Protein AF-E0XA71-F1 (afdb_monomer)

Organism: NCBI:txid682386

Sequence (196 aa):
IGWFGVLMIPTLLTATSVFIIAFVAAPPVDIDGIREPVAGSLLYGNNIISGAIIPSSAAIGIHFYPIWEAASLDEWLYNGGPYELIVLHFILGVCCYIGREWELSYRLGMRPWISVAFTAPVAAAAAVFLVYPIGQGSFSDGMPLGISGTFNFMLVFQAEHNILMHPFHQLGVAGVFGGSLFSAMHGSLVTSSLIR

InterPro domains:
  IPR000484 Photosynthetic reaction centre, L/M [PF00124] (1-195)
  IPR000484 Photosynthetic reaction centre, L/M [PR00256] (3-24)
  IPR000484 Photosynthetic reaction centre, L/M [PR00256] (113-135)
  IPR000484 Photosynthetic reaction centre, L/M [PR00256] (168-194)
  IPR036854 Photosystem II protein D1/D2 superfamily [G3DSA:1.20.85.10] (1-158)
  IPR036854 Photosystem II protein D1/D2 superfamily [SSF81483] (1-194)
  IPR055265 Photosynthetic reaction centre, L/M, conserved site [PS00244] (162-188)
  IPR055266 Photosystem II protein D1/D2 [PTHR33149] (14-196)

Solvent-accessible surface area (backbone atoms only — not comparable to full-atom values): 10000 Å² total; per-residue (Å²): 116,65,80,35,30,68,54,20,50,60,27,38,50,49,20,50,54,51,46,56,51,36,35,42,61,36,67,43,18,20,30,76,51,77,82,61,58,47,64,17,4,39,76,62,79,30,51,84,54,64,16,19,40,50,27,22,12,42,76,54,23,75,59,89,59,55,75,86,76,37,97,39,70,69,56,29,44,35,40,10,31,64,34,56,54,29,51,55,26,38,52,54,14,53,56,23,45,37,50,36,46,31,51,52,22,56,77,69,73,46,80,62,56,64,25,64,62,55,46,57,64,51,51,54,51,43,41,43,62,44,51,46,9,63,73,74,50,15,39,35,72,18,56,29,62,26,56,48,36,40,52,50,43,53,53,52,47,36,73,78,62,46,42,88,77,34,66,71,50,50,50,49,51,51,48,55,52,48,50,52,51,50,52,52,50,51,54,49,58,56,65,76,63,65,83,130

Mean predicted aligned error: 2.41 Å

pLDDT: mean 98.49, std 0.82, range [88.62, 98.88]

Nearest PDB structures (foldseek):
  8bd3-assembly1_a  TM=1.001E+00  e=4.349E-29  Chlorella ohadii
  8tow-assembly1_a  TM=1.001E+00  e=1.036E-28  Synechocystis sp. PCC 6803
  7n8o-assembly1_A  TM=1.002E+00  e=1.384E-28  Synechocystis sp. PCC 6803 substr. Kazusa
  7yq7-assembly1_A  TM=1.002E+00  e=2.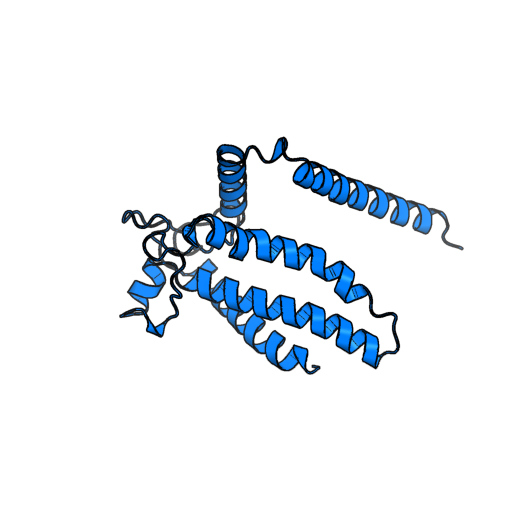937E-28  Thermosynechococcus vestitus BP-1
  7yq2-assembly1_A  TM=1.002E+00  e=5.882E-28  Thermosynechococcus vestitus BP-1

Structure (mmCIF, N/CA/C/O backbone):
data_AF-E0XA71-F1
#
_entry.id   AF-E0XA71-F1
#
loop_
_atom_site.group_PDB
_atom_site.id
_atom_site.type_symbol
_atom_site.label_atom_id
_atom_site.label_alt_id
_atom_site.label_comp_id
_atom_site.label_asym_id
_atom_site.label_entity_id
_atom_site.label_seq_id
_atom_site.pdbx_PDB_ins_code
_atom_site.Cartn_x
_atom_site.Cartn_y
_atom_site.Cartn_z
_atom_site.occupancy
_atom_site.B_iso_or_equiv
_atom_site.auth_seq_id
_atom_site.auth_comp_id
_atom_site.auth_asym_id
_atom_site.auth_atom_id
_atom_site.pdbx_PDB_model_num
ATOM 1 N N . ILE A 1 1 ? -19.556 -11.984 1.935 1.00 96.25 1 ILE A N 1
ATOM 2 C CA . ILE A 1 1 ? -19.184 -11.470 0.596 1.00 96.25 1 ILE A CA 1
ATOM 3 C C . ILE A 1 1 ? -19.582 -10.001 0.526 1.00 96.25 1 ILE A C 1
ATOM 5 O O . ILE A 1 1 ? -18.714 -9.184 0.796 1.00 96.25 1 ILE A O 1
ATOM 9 N N . GLY A 1 2 ? -20.870 -9.680 0.352 1.00 97.69 2 GLY A N 1
ATOM 10 C CA . GLY A 1 2 ? -21.338 -8.290 0.236 1.00 97.69 2 GLY A CA 1
ATOM 11 C C . GLY A 1 2 ? -21.097 -7.720 -1.163 1.00 97.69 2 GLY A C 1
ATOM 12 O O . GLY A 1 2 ? -20.293 -8.274 -1.915 1.00 97.69 2 GLY A O 1
ATOM 13 N N . TRP A 1 3 ? -21.782 -6.635 -1.517 1.00 98.69 3 TRP A N 1
ATOM 14 C CA . TRP A 1 3 ? -21.634 -5.989 -2.828 1.00 98.69 3 TRP A CA 1
ATOM 15 C C . TRP A 1 3 ? -20.217 -5.467 -3.046 1.00 98.69 3 TRP A C 1
ATOM 17 O O . TRP A 1 3 ? -19.628 -5.697 -4.100 1.00 98.69 3 TRP A O 1
ATOM 27 N N . PHE A 1 4 ? -19.623 -4.865 -2.016 1.00 98.69 4 PHE A N 1
ATOM 28 C CA . PHE A 1 4 ? -18.232 -4.418 -2.083 1.00 98.69 4 PHE A CA 1
ATOM 29 C C . PHE A 1 4 ? -17.249 -5.589 -2.179 1.00 98.69 4 PHE A C 1
ATOM 31 O O . PHE A 1 4 ? -16.209 -5.480 -2.824 1.00 98.69 4 PHE A O 1
ATOM 38 N N . GLY A 1 5 ? -17.594 -6.738 -1.587 1.00 98.50 5 GLY A N 1
ATOM 39 C CA . GLY A 1 5 ? -16.789 -7.955 -1.667 1.00 98.50 5 GLY A CA 1
ATOM 40 C C . GLY A 1 5 ? -16.620 -8.483 -3.090 1.00 98.50 5 GLY A C 1
ATOM 41 O O . GLY A 1 5 ? -15.582 -9.070 -3.382 1.00 98.50 5 GLY A O 1
ATOM 42 N N . VAL A 1 6 ? -17.595 -8.247 -3.976 1.00 98.75 6 VAL A N 1
ATOM 43 C CA . VAL A 1 6 ? -17.533 -8.673 -5.386 1.00 98.75 6 VAL A CA 1
ATOM 44 C C . VAL A 1 6 ? -16.377 -7.999 -6.129 1.00 98.75 6 VAL A C 1
ATOM 46 O O . VAL A 1 6 ? -15.767 -8.633 -6.980 1.00 98.75 6 VAL A O 1
ATOM 49 N N . LEU A 1 7 ? -16.038 -6.755 -5.777 1.00 98.69 7 LEU A N 1
ATOM 50 C CA . LEU A 1 7 ? -14.895 -6.035 -6.347 1.00 98.69 7 LEU A CA 1
ATOM 51 C C . LEU A 1 7 ? -13.620 -6.237 -5.524 1.00 98.69 7 LEU A C 1
ATOM 53 O O . LEU A 1 7 ? -12.565 -6.508 -6.083 1.00 98.69 7 LEU A O 1
ATOM 57 N N . MET A 1 8 ? -13.729 -6.165 -4.195 1.00 98.81 8 MET A N 1
ATOM 58 C CA . MET A 1 8 ? -12.598 -6.287 -3.270 1.00 98.81 8 MET A CA 1
ATOM 59 C C . MET A 1 8 ? -11.827 -7.600 -3.445 1.00 98.81 8 MET A C 1
ATOM 61 O O . MET A 1 8 ? -10.602 -7.609 -3.411 1.00 98.81 8 MET A O 1
ATOM 65 N N . ILE A 1 9 ? -12.536 -8.723 -3.586 1.00 98.81 9 ILE A N 1
ATOM 66 C CA . ILE A 1 9 ? -11.908 -10.047 -3.664 1.00 98.81 9 ILE A CA 1
ATOM 67 C C . ILE A 1 9 ? -11.018 -10.174 -4.911 1.00 98.81 9 ILE A C 1
ATOM 69 O O . ILE A 1 9 ? -9.829 -10.441 -4.739 1.00 98.81 9 ILE A O 1
ATOM 73 N N . PRO A 1 10 ? -11.517 -9.987 -6.150 1.00 98.81 10 PRO A N 1
ATOM 74 C CA . PRO A 1 10 ? -10.680 -10.160 -7.335 1.00 98.81 10 PRO A CA 1
ATOM 75 C C . PRO A 1 10 ? -9.531 -9.149 -7.407 1.00 98.81 10 PRO A C 1
ATOM 77 O O . PRO A 1 10 ? -8.434 -9.528 -7.820 1.00 98.81 10 PRO A O 1
ATOM 80 N N . THR A 1 11 ? -9.726 -7.899 -6.971 1.00 98.81 11 THR A N 1
ATOM 81 C CA . THR A 1 11 ? -8.644 -6.903 -7.005 1.00 98.81 11 THR A CA 1
ATOM 82 C C . THR A 1 11 ? -7.536 -7.229 -6.008 1.00 98.81 11 THR A C 1
ATOM 84 O O . THR A 1 11 ? -6.367 -7.247 -6.391 1.00 98.81 11 THR A O 1
ATOM 87 N N . LEU A 1 12 ? -7.872 -7.584 -4.762 1.00 98.81 12 LEU A N 1
ATOM 88 C CA . LEU A 1 12 ? -6.865 -7.950 -3.761 1.00 98.81 12 LEU A CA 1
ATOM 89 C C . LEU A 1 12 ? -6.168 -9.275 -4.084 1.00 98.81 12 LEU A C 1
ATOM 91 O O . LEU A 1 12 ? -4.967 -9.391 -3.844 1.00 98.81 12 LEU A O 1
ATOM 95 N N . LEU A 1 13 ? -6.876 -10.257 -4.652 1.00 98.88 13 LEU A N 1
ATOM 96 C CA . LEU A 1 13 ? -6.253 -11.499 -5.126 1.00 98.88 13 LEU A CA 1
ATOM 97 C C . LEU A 1 13 ? -5.260 -11.225 -6.259 1.00 98.88 13 LEU A C 1
ATOM 99 O O . LEU A 1 13 ? -4.143 -11.738 -6.226 1.00 98.88 13 LEU A O 1
ATOM 103 N N . THR A 1 14 ? -5.634 -10.373 -7.215 1.00 98.88 14 THR A N 1
ATOM 104 C CA . THR A 1 14 ? -4.753 -9.973 -8.320 1.00 98.88 14 THR A CA 1
ATOM 105 C C . THR A 1 14 ? -3.510 -9.262 -7.786 1.00 98.88 14 THR A C 1
ATOM 107 O O . THR A 1 14 ? -2.403 -9.744 -8.016 1.00 98.88 14 THR A O 1
ATOM 110 N N . ALA A 1 15 ? -3.679 -8.204 -6.984 1.00 98.81 15 ALA A N 1
ATOM 111 C CA . ALA A 1 15 ? -2.567 -7.459 -6.388 1.00 98.81 15 ALA A CA 1
ATOM 112 C C . ALA A 1 15 ? -1.629 -8.370 -5.577 1.00 98.81 15 ALA A C 1
ATOM 114 O O . ALA A 1 15 ? -0.413 -8.303 -5.728 1.00 98.81 15 ALA A O 1
ATOM 115 N N . THR A 1 16 ? -2.193 -9.269 -4.766 1.00 98.88 16 THR A N 1
ATOM 116 C CA . THR A 1 16 ? -1.419 -10.192 -3.922 1.00 98.88 16 THR A CA 1
ATOM 117 C C . THR A 1 16 ? -0.642 -11.206 -4.758 1.00 98.88 16 THR A C 1
ATOM 119 O O . THR A 1 16 ? 0.543 -11.423 -4.514 1.00 98.88 16 THR A O 1
ATOM 122 N N . SER A 1 17 ? -1.285 -11.824 -5.753 1.00 98.81 17 SER A N 1
ATOM 123 C CA . SER A 1 17 ? -0.637 -12.823 -6.612 1.00 98.81 17 SER A CA 1
ATOM 124 C C . SER A 1 17 ? 0.528 -12.225 -7.403 1.00 98.81 17 SER A C 1
ATOM 126 O O . SER A 1 17 ? 1.618 -12.797 -7.407 1.00 98.81 17 SER A O 1
ATOM 128 N N . VAL A 1 18 ? 0.335 -11.039 -7.989 1.00 98.81 18 VAL A N 1
ATOM 129 C CA . VAL A 1 18 ? 1.381 -10.343 -8.744 1.00 98.81 18 VAL A CA 1
ATOM 130 C C . VAL A 1 18 ? 2.493 -9.865 -7.814 1.00 98.81 18 VAL A C 1
ATOM 132 O O . VAL A 1 18 ? 3.659 -10.069 -8.138 1.00 98.81 18 VAL A O 1
ATOM 135 N N . PHE A 1 19 ? 2.165 -9.322 -6.635 1.00 98.81 19 PHE A N 1
ATOM 136 C CA . PHE A 1 19 ? 3.164 -8.923 -5.640 1.00 98.81 19 PHE A CA 1
ATOM 137 C C . PHE A 1 19 ? 4.064 -10.091 -5.232 1.00 98.81 19 PHE A C 1
ATOM 139 O O . PHE A 1 19 ? 5.284 -9.956 -5.271 1.00 98.81 19 PHE A O 1
ATOM 146 N N . ILE A 1 20 ? 3.486 -11.248 -4.891 1.00 98.81 20 ILE A N 1
ATOM 147 C CA . ILE A 1 20 ? 4.262 -12.423 -4.468 1.00 98.81 20 ILE A CA 1
ATOM 148 C C . ILE A 1 20 ? 5.215 -12.869 -5.581 1.00 98.81 20 ILE A C 1
ATOM 150 O O . ILE A 1 20 ? 6.398 -13.084 -5.323 1.00 98.81 20 ILE A O 1
ATOM 154 N N . ILE A 1 21 ? 4.723 -12.989 -6.817 1.00 98.75 21 ILE A N 1
ATOM 155 C CA . ILE A 1 21 ? 5.544 -13.438 -7.949 1.00 98.75 21 ILE A CA 1
ATOM 156 C C . ILE A 1 21 ? 6.652 -12.422 -8.243 1.00 98.75 21 ILE A C 1
ATOM 158 O O . ILE A 1 21 ? 7.817 -12.803 -8.364 1.00 98.75 21 ILE A O 1
ATOM 162 N N . ALA A 1 22 ? 6.314 -11.134 -8.317 1.00 98.75 22 ALA A N 1
ATOM 163 C CA . ALA A 1 22 ? 7.269 -10.086 -8.650 1.00 98.75 22 ALA A CA 1
ATOM 164 C C . ALA A 1 22 ? 8.339 -9.913 -7.557 1.00 98.75 22 ALA A C 1
ATOM 166 O O . ALA A 1 22 ? 9.521 -9.797 -7.870 1.00 98.75 22 ALA A O 1
ATOM 167 N N . PHE A 1 23 ? 7.964 -9.997 -6.278 1.00 98.75 23 PHE A N 1
ATOM 168 C CA . PHE A 1 23 ? 8.910 -9.871 -5.166 1.00 98.75 23 PHE A CA 1
ATOM 169 C C . PHE A 1 23 ? 9.925 -11.021 -5.152 1.00 98.75 23 PHE A C 1
ATOM 171 O O . PHE A 1 23 ? 11.084 -10.845 -4.780 1.00 98.75 23 PHE A O 1
ATOM 178 N N . VAL A 1 24 ? 9.513 -12.208 -5.598 1.00 98.81 24 VAL A N 1
ATOM 179 C CA . VAL A 1 24 ? 10.404 -13.366 -5.698 1.00 98.81 24 VAL A CA 1
ATOM 180 C C . VAL A 1 24 ? 11.266 -13.303 -6.959 1.00 98.81 24 VAL A C 1
ATOM 182 O O . VAL A 1 24 ? 12.468 -13.542 -6.865 1.00 98.81 24 VAL A O 1
ATOM 185 N N . ALA A 1 25 ? 10.681 -12.989 -8.118 1.00 98.69 25 ALA A N 1
ATOM 186 C CA . ALA A 1 25 ? 11.279 -13.328 -9.411 1.00 98.69 25 ALA A CA 1
ATOM 187 C C . ALA A 1 25 ? 11.294 -12.213 -10.472 1.00 98.69 25 ALA A C 1
ATOM 189 O O . ALA A 1 25 ? 11.743 -12.479 -11.585 1.00 98.69 25 ALA A O 1
ATOM 190 N N . ALA A 1 26 ? 10.822 -10.993 -10.188 1.00 98.62 26 ALA A N 1
ATOM 191 C CA . ALA A 1 26 ? 10.885 -9.919 -11.184 1.00 98.62 26 ALA A CA 1
ATOM 192 C C . ALA A 1 26 ? 12.346 -9.586 -11.556 1.00 98.62 26 ALA A C 1
ATOM 194 O O . ALA A 1 26 ? 13.196 -9.526 -10.661 1.00 98.62 26 ALA A O 1
ATOM 195 N N . PRO A 1 27 ? 12.653 -9.354 -12.844 1.00 98.69 27 PRO A N 1
ATOM 196 C CA . PRO A 1 27 ? 13.964 -8.865 -13.254 1.00 98.69 27 PRO A CA 1
ATOM 197 C C . PRO A 1 27 ? 14.190 -7.413 -12.785 1.00 98.69 27 PRO A C 1
ATOM 199 O O . PRO A 1 27 ? 13.265 -6.776 -12.274 1.00 98.69 27 PRO A O 1
ATOM 202 N N . PRO A 1 28 ? 15.414 -6.876 -12.935 1.00 98.75 28 PRO A N 1
ATOM 203 C CA . PRO A 1 28 ? 15.705 -5.473 -12.653 1.00 98.75 28 PRO A CA 1
ATOM 204 C C . PRO A 1 28 ? 14.849 -4.496 -13.474 1.00 98.75 28 PRO A C 1
ATOM 206 O O . PRO A 1 28 ? 14.551 -4.765 -14.638 1.00 98.75 28 PRO A O 1
ATOM 209 N N . VAL A 1 29 ? 14.500 -3.357 -12.868 1.00 98.81 29 VAL A N 1
ATOM 210 C CA . VAL A 1 29 ? 13.567 -2.348 -13.405 1.00 98.81 29 VAL A CA 1
ATOM 211 C C . VAL A 1 29 ? 14.251 -0.990 -13.552 1.00 98.81 29 VAL A C 1
ATOM 213 O O . VAL A 1 29 ? 14.925 -0.542 -12.627 1.00 98.81 29 VAL A O 1
ATOM 216 N N . ASP A 1 30 ? 14.048 -0.309 -14.677 1.00 98.31 30 ASP A N 1
ATOM 217 C CA . ASP A 1 30 ? 14.620 1.016 -14.970 1.00 98.31 30 ASP A CA 1
ATOM 218 C C . ASP A 1 30 ? 13.764 2.166 -14.405 1.00 98.31 30 ASP A C 1
ATOM 220 O O . ASP A 1 30 ? 13.051 2.855 -15.140 1.00 98.31 30 ASP A O 1
ATOM 224 N N . ILE A 1 31 ? 13.813 2.346 -13.082 1.00 97.25 31 ILE A N 1
ATOM 225 C CA . ILE A 1 31 ? 12.962 3.286 -12.329 1.00 97.25 31 ILE A CA 1
ATOM 226 C C . ILE A 1 31 ? 13.079 4.742 -12.803 1.00 97.25 31 ILE A C 1
ATOM 228 O O . ILE A 1 31 ? 12.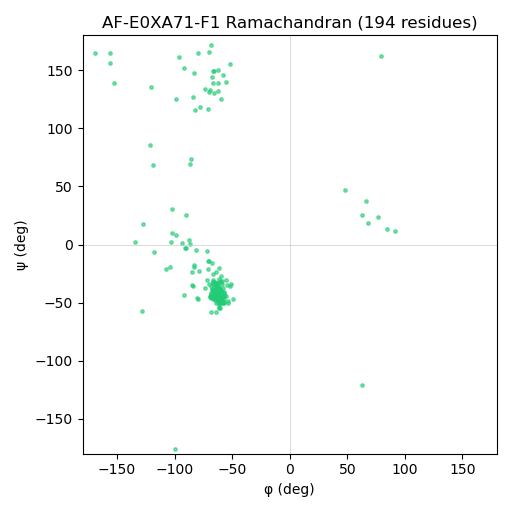061 5.405 -12.972 1.00 97.25 31 ILE A O 1
ATOM 232 N N . ASP A 1 32 ? 14.286 5.222 -13.096 1.00 96.31 32 ASP A N 1
ATOM 233 C CA . ASP A 1 32 ? 14.515 6.627 -13.465 1.00 96.31 32 ASP A CA 1
ATOM 234 C C . ASP A 1 32 ? 14.439 6.858 -14.986 1.00 96.31 32 ASP A C 1
ATOM 236 O O . ASP A 1 32 ? 14.562 7.986 -15.463 1.00 96.31 32 ASP A O 1
ATOM 240 N N . GLY A 1 33 ? 14.245 5.796 -15.779 1.00 96.69 33 GLY A N 1
ATOM 241 C CA . GLY A 1 33 ? 14.192 5.877 -17.245 1.00 96.69 33 GLY A CA 1
ATOM 242 C C . GLY A 1 33 ? 15.528 6.247 -17.897 1.00 96.69 33 GLY A C 1
ATOM 243 O O . GLY A 1 33 ? 15.564 6.670 -19.056 1.00 96.69 33 GLY A O 1
ATOM 244 N N . ILE A 1 34 ? 16.630 6.089 -17.160 1.00 97.69 34 ILE A N 1
ATOM 245 C CA . ILE A 1 34 ? 17.996 6.421 -17.588 1.00 97.69 34 ILE A CA 1
ATOM 246 C C . ILE A 1 34 ? 18.779 5.199 -18.078 1.00 97.69 34 ILE A C 1
ATOM 248 O O . ILE A 1 34 ? 19.968 5.312 -18.377 1.00 97.69 34 ILE A O 1
ATOM 252 N N . ARG A 1 35 ? 18.113 4.046 -18.222 1.00 96.50 35 ARG A N 1
ATOM 253 C CA . ARG A 1 35 ? 18.712 2.757 -18.599 1.00 96.50 35 ARG A CA 1
ATOM 254 C C . ARG A 1 35 ? 19.662 2.213 -17.535 1.00 96.50 35 ARG A C 1
ATOM 256 O O . ARG A 1 35 ? 20.659 1.574 -17.873 1.00 96.50 35 ARG A O 1
ATOM 263 N N . GLU A 1 36 ? 19.315 2.417 -16.266 1.00 97.12 36 GLU A N 1
ATOM 264 C CA . GLU A 1 36 ? 20.032 1.866 -15.110 1.00 97.12 36 GLU A CA 1
ATOM 265 C C . GLU A 1 36 ? 19.085 0.994 -14.265 1.00 97.12 36 GLU A C 1
ATOM 267 O O . GLU A 1 36 ? 18.463 1.468 -13.315 1.00 97.12 36 GLU A O 1
ATOM 272 N N . PRO A 1 37 ? 18.923 -0.297 -14.616 1.00 97.06 37 PRO A N 1
ATOM 273 C CA . PRO A 1 37 ? 17.960 -1.155 -13.943 1.00 97.06 37 PRO A CA 1
ATOM 274 C C . PRO A 1 37 ? 18.349 -1.485 -12.498 1.00 97.06 37 PRO A C 1
ATOM 276 O O . PRO A 1 37 ? 19.455 -1.953 -12.221 1.00 97.06 37 PRO A O 1
ATOM 279 N N . VAL A 1 38 ? 17.388 -1.351 -11.587 1.00 98.38 38 VAL A N 1
ATOM 280 C CA . VAL A 1 38 ? 17.520 -1.671 -10.164 1.00 98.38 38 VAL A CA 1
ATOM 281 C C . VAL A 1 38 ? 16.930 -3.052 -9.884 1.00 98.38 38 VAL A C 1
ATOM 283 O O . VAL A 1 38 ? 15.771 -3.329 -10.194 1.00 98.38 38 VAL A O 1
ATOM 286 N N . ALA A 1 39 ? 17.718 -3.944 -9.282 1.00 98.50 39 ALA A N 1
ATOM 287 C CA . ALA A 1 39 ? 17.257 -5.271 -8.882 1.00 98.50 39 ALA A CA 1
ATOM 288 C C . ALA A 1 39 ? 16.423 -5.198 -7.593 1.00 98.50 39 ALA A C 1
ATOM 290 O O . ALA A 1 39 ? 16.947 -4.831 -6.543 1.00 98.50 39 ALA A O 1
ATOM 291 N N . GLY A 1 40 ? 15.151 -5.603 -7.655 1.00 98.25 40 GLY A N 1
ATOM 292 C CA . GLY A 1 40 ? 14.246 -5.603 -6.496 1.00 98.25 40 GLY A CA 1
ATOM 293 C C . GLY A 1 40 ? 13.907 -6.982 -5.921 1.00 98.25 40 GLY A C 1
ATOM 294 O O . GLY A 1 40 ? 13.515 -7.086 -4.763 1.00 98.25 40 GLY A O 1
ATOM 295 N N . SER A 1 41 ? 14.063 -8.061 -6.688 1.00 98.69 41 SER A N 1
ATOM 296 C CA . SER A 1 41 ? 13.543 -9.375 -6.293 1.00 98.69 41 SER A CA 1
ATOM 297 C C . SER A 1 41 ? 14.573 -10.277 -5.611 1.00 98.69 41 SER A C 1
ATOM 299 O O . SER A 1 41 ? 15.790 -10.081 -5.724 1.00 98.69 41 SER A O 1
ATOM 301 N N . LEU A 1 42 ? 14.075 -11.298 -4.906 1.00 98.69 42 LEU A N 1
ATOM 302 C CA . LEU A 1 42 ? 14.899 -12.252 -4.155 1.00 98.69 42 LEU A CA 1
ATOM 303 C C . LEU A 1 42 ? 15.848 -13.056 -5.055 1.00 98.69 42 LEU A C 1
ATOM 305 O O . LEU A 1 42 ? 17.028 -13.201 -4.734 1.00 98.69 42 LEU A O 1
ATOM 309 N N . LEU A 1 43 ? 15.364 -13.550 -6.200 1.00 98.62 43 LEU A N 1
ATOM 310 C CA . LEU A 1 43 ? 16.188 -14.322 -7.140 1.00 98.62 43 LEU A CA 1
ATOM 311 C C . LEU A 1 43 ? 17.288 -13.483 -7.807 1.00 98.62 43 LEU A C 1
ATOM 313 O O . LEU A 1 43 ? 18.252 -14.047 -8.319 1.00 98.62 43 LEU A O 1
ATOM 317 N N . TYR A 1 44 ? 17.182 -12.154 -7.746 1.00 98.50 44 TYR A N 1
ATOM 318 C CA . TYR A 1 44 ? 18.183 -11.213 -8.245 1.00 98.50 44 TYR A CA 1
ATOM 319 C C . TYR A 1 44 ? 19.041 -10.607 -7.120 1.00 98.50 44 TYR A C 1
ATOM 321 O O . TYR A 1 44 ? 19.538 -9.490 -7.236 1.00 98.50 44 TYR A O 1
ATOM 329 N N . GLY A 1 45 ? 19.255 -11.363 -6.037 1.00 98.31 45 GLY A N 1
ATOM 330 C CA . GLY A 1 45 ? 20.267 -11.054 -5.021 1.00 98.31 45 GLY A CA 1
ATOM 331 C C . GLY A 1 45 ? 19.780 -10.210 -3.844 1.00 98.31 45 GLY A C 1
ATOM 332 O O . GLY A 1 45 ? 20.603 -9.762 -3.047 1.00 98.31 45 GLY A O 1
ATOM 333 N N . ASN A 1 46 ? 18.468 -10.014 -3.696 1.00 98.81 46 ASN A N 1
ATOM 334 C CA . ASN A 1 46 ? 17.905 -9.327 -2.538 1.00 98.81 46 ASN A CA 1
ATOM 335 C C . ASN A 1 46 ? 17.530 -10.281 -1.401 1.00 98.81 46 ASN A C 1
ATOM 337 O O . ASN A 1 46 ? 17.154 -11.433 -1.609 1.00 98.81 46 ASN A O 1
ATOM 341 N N . ASN A 1 47 ? 17.580 -9.766 -0.175 1.00 98.56 47 ASN A N 1
ATOM 342 C CA . ASN A 1 47 ? 16.955 -10.394 0.987 1.00 98.56 47 ASN A CA 1
ATOM 343 C C . ASN A 1 47 ? 15.610 -9.710 1.301 1.00 98.56 47 ASN A C 1
ATOM 345 O O . ASN A 1 47 ? 15.181 -8.809 0.589 1.00 98.56 47 ASN A O 1
ATOM 349 N N . ILE A 1 48 ? 14.939 -10.113 2.383 1.00 98.62 48 ILE A N 1
ATOM 350 C CA . ILE A 1 48 ? 13.633 -9.546 2.772 1.00 98.62 48 ILE A CA 1
ATOM 351 C C . ILE A 1 48 ? 13.691 -8.033 3.044 1.00 98.62 48 ILE A C 1
ATOM 353 O O . ILE A 1 48 ? 12.709 -7.337 2.810 1.00 98.62 48 ILE A O 1
ATOM 357 N N . ILE A 1 49 ? 14.823 -7.519 3.532 1.00 98.62 49 ILE A N 1
ATOM 358 C CA . ILE A 1 49 ? 14.993 -6.095 3.843 1.00 98.62 49 ILE A CA 1
ATOM 359 C C . ILE A 1 49 ? 15.270 -5.290 2.572 1.00 98.62 49 ILE A C 1
ATOM 361 O O . ILE A 1 49 ? 14.657 -4.245 2.360 1.00 98.62 49 ILE A O 1
ATOM 365 N N . SER A 1 50 ? 16.190 -5.770 1.732 1.00 98.50 50 SER A N 1
ATOM 366 C CA . SER A 1 50 ? 16.592 -5.062 0.514 1.00 98.50 50 SER A CA 1
ATOM 367 C C . SER A 1 50 ? 15.603 -5.228 -0.641 1.00 98.50 50 SER A C 1
ATOM 369 O O . SER A 1 50 ? 15.564 -4.375 -1.520 1.00 98.50 50 SER A O 1
ATOM 371 N N . GLY A 1 51 ? 14.795 -6.290 -0.627 1.00 98.56 51 GLY A N 1
ATOM 372 C CA . GLY A 1 51 ? 13.836 -6.585 -1.680 1.00 98.56 51 GLY A CA 1
ATOM 373 C C . GLY A 1 51 ? 12.691 -5.576 -1.753 1.00 98.56 51 GLY A C 1
ATOM 374 O O . GLY A 1 51 ? 12.205 -5.076 -0.734 1.00 98.56 51 GLY A O 1
ATOM 375 N N . ALA A 1 52 ? 12.245 -5.298 -2.975 1.00 98.75 52 ALA A N 1
ATOM 376 C CA . ALA A 1 52 ? 11.140 -4.401 -3.274 1.00 98.75 52 ALA A CA 1
ATOM 377 C C . ALA A 1 52 ? 10.506 -4.720 -4.636 1.00 98.75 52 ALA A C 1
ATOM 379 O O . ALA A 1 52 ? 11.171 -5.221 -5.543 1.00 98.75 52 ALA A O 1
ATOM 380 N N . ILE A 1 53 ? 9.237 -4.342 -4.813 1.00 98.81 53 ILE A N 1
ATOM 381 C CA . ILE A 1 53 ? 8.733 -4.042 -6.160 1.00 98.81 53 ILE A CA 1
ATOM 382 C C . ILE A 1 53 ? 9.143 -2.611 -6.490 1.00 98.81 53 ILE A C 1
ATOM 384 O O . ILE A 1 53 ? 8.723 -1.671 -5.807 1.00 98.81 53 ILE A O 1
ATOM 388 N N . ILE A 1 54 ? 9.984 -2.479 -7.510 1.00 98.75 54 ILE A N 1
ATOM 389 C CA . ILE A 1 54 ? 10.512 -1.199 -7.977 1.00 98.75 54 ILE A CA 1
ATOM 390 C C . ILE A 1 54 ? 9.403 -0.425 -8.714 1.00 98.75 54 ILE A C 1
ATOM 392 O O . ILE A 1 54 ? 8.712 -1.046 -9.526 1.00 98.75 54 ILE A O 1
ATOM 396 N N . PRO A 1 55 ? 9.215 0.881 -8.433 1.00 98.81 55 PRO A N 1
ATOM 397 C CA . PRO A 1 55 ? 8.292 1.743 -9.163 1.00 98.81 55 PRO A CA 1
ATOM 398 C C . PRO A 1 55 ? 8.470 1.722 -10.682 1.00 98.81 55 PRO A C 1
ATOM 400 O O . PRO A 1 55 ? 9.545 1.411 -11.197 1.00 98.81 55 PRO A O 1
ATOM 403 N N . SER A 1 56 ? 7.396 2.047 -11.401 1.00 98.62 56 SER A N 1
ATOM 404 C CA . SER A 1 56 ? 7.417 2.132 -12.862 1.00 98.62 56 SER A CA 1
ATOM 405 C C . SER A 1 56 ? 8.313 3.272 -13.341 1.00 98.62 56 SER A C 1
ATOM 407 O O . SER A 1 56 ? 8.422 4.303 -12.680 1.00 98.62 56 SER A O 1
ATOM 409 N N . SER A 1 57 ? 8.917 3.083 -14.513 1.00 98.69 57 SER A N 1
ATOM 410 C CA . SER A 1 57 ? 9.914 3.997 -15.070 1.00 98.69 57 SER A CA 1
ATOM 411 C C . SER A 1 57 ? 9.427 5.447 -15.191 1.00 98.69 57 SER A C 1
ATOM 413 O O . SER A 1 57 ? 8.322 5.693 -15.677 1.00 98.69 57 SER A O 1
ATOM 415 N N . ALA A 1 58 ? 10.285 6.421 -14.886 1.00 98.31 58 ALA A N 1
ATOM 416 C CA . ALA A 1 58 ? 10.018 7.841 -15.128 1.00 98.31 58 ALA A CA 1
ATOM 417 C C . ALA A 1 58 ? 9.815 8.165 -16.619 1.00 98.31 58 ALA A C 1
ATOM 419 O O . ALA A 1 58 ? 9.172 9.157 -16.957 1.00 98.31 58 ALA A O 1
ATOM 420 N N . ALA A 1 59 ? 10.288 7.298 -17.525 1.00 98.25 59 ALA A N 1
ATOM 421 C CA . ALA A 1 59 ? 9.980 7.395 -18.952 1.00 98.25 59 ALA A CA 1
ATOM 422 C C . ALA A 1 59 ? 8.478 7.199 -19.261 1.00 98.25 59 ALA A C 1
ATOM 424 O O . ALA A 1 59 ? 8.006 7.676 -20.292 1.00 98.25 59 ALA A O 1
ATOM 425 N N . ILE A 1 60 ? 7.732 6.520 -18.378 1.00 98.56 60 ILE A N 1
ATOM 426 C CA . ILE A 1 60 ? 6.267 6.382 -18.438 1.00 98.56 60 ILE A CA 1
ATOM 427 C C . ILE A 1 60 ? 5.580 7.587 -17.779 1.00 98.56 60 ILE A C 1
ATOM 429 O O . ILE A 1 60 ? 4.517 8.014 -18.225 1.00 98.56 60 ILE A O 1
ATOM 433 N N . GLY A 1 61 ? 6.149 8.153 -16.715 1.00 98.06 61 GLY A N 1
ATOM 434 C CA . GLY A 1 61 ? 5.520 9.241 -15.966 1.00 98.06 61 GLY A CA 1
ATOM 435 C C . GLY A 1 61 ? 4.193 8.805 -15.329 1.00 98.06 61 GLY A C 1
ATOM 436 O O . GLY A 1 61 ? 4.160 7.878 -14.521 1.00 98.06 61 GLY A O 1
ATOM 437 N N . ILE A 1 62 ? 3.097 9.486 -15.683 1.00 98.12 62 ILE A N 1
ATOM 438 C CA . ILE A 1 62 ? 1.716 9.183 -15.240 1.00 98.12 62 ILE A CA 1
ATOM 439 C C . ILE A 1 62 ? 0.876 8.464 -16.306 1.00 98.12 62 ILE A C 1
ATOM 441 O O . ILE A 1 62 ? -0.349 8.375 -16.175 1.00 98.12 62 ILE A O 1
ATOM 445 N N . HIS A 1 63 ? 1.494 8.006 -17.396 1.00 98.56 63 HIS A N 1
ATOM 446 C CA . HIS A 1 63 ? 0.780 7.231 -18.403 1.00 98.56 63 HIS A CA 1
ATOM 447 C C . HIS A 1 63 ? 0.340 5.882 -17.828 1.00 98.56 63 HIS A C 1
ATOM 449 O O . HIS A 1 63 ? 1.095 5.227 -17.121 1.00 98.56 63 HIS A O 1
ATOM 455 N N . PHE A 1 64 ? -0.884 5.470 -18.162 1.00 98.56 64 PHE A N 1
ATOM 456 C CA . PHE A 1 64 ? -1.408 4.165 -17.776 1.00 98.56 64 PHE A CA 1
ATOM 457 C C . PHE A 1 64 ? -0.701 3.067 -18.577 1.00 98.56 64 PHE A C 1
ATOM 459 O O . PHE A 1 64 ? -0.853 3.036 -19.802 1.00 98.56 64 PHE A O 1
ATOM 466 N N . TYR A 1 65 ? 0.039 2.175 -17.909 1.00 98.69 65 TYR A N 1
ATOM 467 C CA . TYR A 1 65 ? 0.869 1.144 -18.548 1.00 98.69 65 TYR A CA 1
ATOM 468 C C . TYR A 1 65 ? 0.444 -0.295 -18.172 1.00 98.69 65 TYR A C 1
ATOM 470 O O . TYR A 1 65 ? 1.150 -1.042 -17.478 1.00 98.69 65 TYR A O 1
ATOM 478 N N . PRO A 1 66 ? -0.744 -0.739 -18.630 1.00 98.69 66 PRO A N 1
ATOM 479 C CA . PRO A 1 66 ? -1.180 -2.118 -18.477 1.00 98.69 66 PRO A CA 1
ATOM 480 C C . PRO A 1 66 ? -0.352 -3.059 -19.363 1.00 98.69 66 PRO A C 1
ATOM 482 O O . PRO A 1 66 ? 0.303 -2.647 -20.315 1.00 98.69 66 PRO A O 1
ATOM 485 N N . ILE A 1 67 ? -0.452 -4.363 -19.096 1.00 98.69 67 ILE A N 1
ATOM 486 C CA . ILE A 1 67 ? 0.304 -5.408 -19.812 1.00 98.69 67 ILE A CA 1
ATOM 487 C C . ILE A 1 67 ? 0.165 -5.297 -21.342 1.00 98.69 67 ILE A C 1
ATOM 489 O O . ILE A 1 67 ? 1.120 -5.566 -22.059 1.00 98.69 67 ILE A O 1
ATOM 493 N N . TRP A 1 68 ? -1.008 -4.904 -21.847 1.00 98.44 68 TRP A N 1
ATOM 494 C CA . TRP A 1 68 ? -1.283 -4.821 -23.286 1.00 98.44 68 TRP A CA 1
ATOM 495 C C . TRP A 1 68 ? -0.774 -3.545 -23.972 1.00 98.44 68 TRP A C 1
ATOM 497 O O . TRP A 1 68 ? -0.899 -3.455 -25.190 1.00 98.44 68 TRP A O 1
ATOM 507 N N . GLU A 1 69 ? -0.223 -2.576 -23.235 1.00 98.56 69 GLU A N 1
ATOM 508 C CA . GLU A 1 69 ? 0.496 -1.439 -23.838 1.00 98.56 69 GLU A CA 1
ATOM 509 C C . GLU A 1 69 ? 1.957 -1.785 -24.163 1.00 98.56 69 GLU A C 1
ATOM 511 O O . GLU A 1 69 ? 2.577 -1.128 -24.995 1.00 98.56 69 GLU A O 1
ATOM 516 N N . ALA A 1 70 ? 2.513 -2.833 -23.547 1.00 98.38 70 ALA A N 1
ATOM 517 C CA . ALA A 1 70 ? 3.860 -3.308 -23.842 1.00 98.38 70 ALA A CA 1
ATOM 518 C C . ALA A 1 70 ? 3.876 -4.237 -25.067 1.00 98.38 70 ALA A C 1
ATOM 520 O O . ALA A 1 70 ? 2.960 -5.039 -25.275 1.00 98.38 70 ALA A O 1
ATOM 521 N N . ALA A 1 71 ? 4.961 -4.218 -25.843 1.00 98.44 71 ALA A N 1
ATOM 522 C CA . ALA A 1 71 ? 5.148 -5.141 -26.963 1.00 98.44 71 ALA A CA 1
ATOM 523 C C . ALA A 1 71 ? 5.427 -6.583 -26.501 1.00 98.44 71 ALA A C 1
ATOM 525 O O . ALA A 1 71 ? 5.253 -7.536 -27.264 1.00 98.44 71 ALA A O 1
ATOM 526 N N . SER A 1 72 ? 5.888 -6.758 -25.260 1.00 98.69 72 SER A N 1
ATOM 527 C CA . SER A 1 72 ? 6.160 -8.062 -24.654 1.00 98.69 72 SER A CA 1
ATOM 528 C C . SER A 1 72 ? 6.112 -7.996 -23.127 1.00 98.69 72 SER A C 1
ATOM 530 O O . SER A 1 72 ? 6.195 -6.921 -22.533 1.00 98.69 72 SER A O 1
ATOM 532 N N . LEU A 1 73 ? 6.041 -9.163 -22.477 1.00 98.56 73 LEU A N 1
ATOM 533 C CA . LEU A 1 73 ? 6.182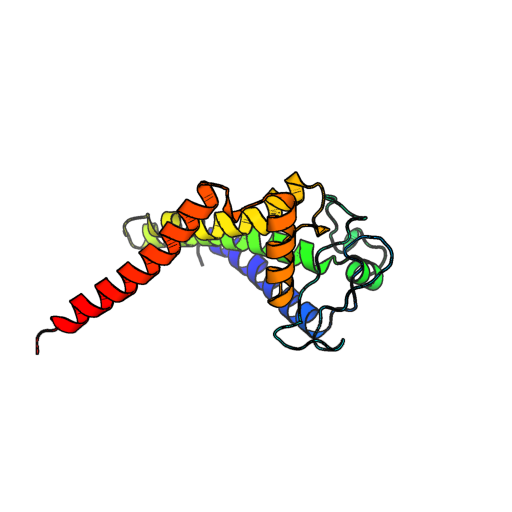 -9.242 -21.021 1.00 98.56 73 LEU A CA 1
ATOM 534 C C . LEU A 1 73 ? 7.570 -8.803 -20.545 1.00 98.56 73 LEU A C 1
ATOM 536 O O . LEU A 1 73 ? 7.663 -8.200 -19.484 1.00 98.56 73 LEU A O 1
ATOM 540 N N . ASP A 1 74 ? 8.627 -9.063 -21.317 1.00 98.50 74 ASP A N 1
ATOM 541 C CA . ASP A 1 74 ? 9.988 -8.658 -20.950 1.00 98.50 74 ASP A CA 1
ATOM 542 C C . ASP A 1 74 ? 10.115 -7.131 -20.892 1.00 98.50 74 ASP A C 1
ATOM 544 O O . ASP A 1 74 ? 10.685 -6.589 -19.947 1.00 98.50 74 ASP A O 1
ATOM 548 N N . GLU A 1 75 ? 9.518 -6.431 -21.861 1.00 98.69 75 GLU A N 1
ATOM 549 C CA . GLU A 1 75 ? 9.435 -4.968 -21.857 1.00 98.69 75 GLU A CA 1
ATOM 550 C C . GLU A 1 75 ? 8.605 -4.459 -20.671 1.00 98.69 75 GLU A C 1
ATOM 552 O O . GLU A 1 75 ? 9.042 -3.569 -19.940 1.00 98.69 75 GLU A O 1
ATOM 557 N N . TRP A 1 76 ? 7.433 -5.060 -20.439 1.00 98.81 76 TRP A N 1
ATOM 558 C CA . TRP A 1 76 ? 6.560 -4.671 -19.332 1.00 98.81 76 TRP A CA 1
ATOM 559 C C . TRP A 1 76 ? 7.255 -4.818 -17.971 1.00 98.81 76 TRP A C 1
ATOM 561 O O . TRP A 1 76 ? 7.135 -3.949 -17.104 1.00 98.81 76 TRP A O 1
ATOM 571 N N . LEU A 1 77 ? 8.016 -5.903 -17.792 1.00 98.75 77 LEU A N 1
ATOM 572 C CA . LEU A 1 77 ? 8.810 -6.147 -16.593 1.00 98.75 77 LEU A CA 1
ATOM 573 C C . LEU A 1 77 ? 9.975 -5.159 -16.473 1.00 98.75 77 LEU A C 1
ATOM 575 O O . LEU A 1 77 ? 10.156 -4.604 -15.394 1.00 98.75 77 LEU A O 1
ATOM 579 N N . TYR A 1 78 ? 10.716 -4.894 -17.553 1.00 98.69 78 TYR A N 1
ATOM 580 C CA . TYR A 1 78 ? 11.828 -3.931 -17.562 1.00 98.69 78 TYR A CA 1
ATOM 581 C C . TYR A 1 78 ? 11.380 -2.518 -17.148 1.00 98.69 78 TYR A C 1
ATOM 583 O O . TYR A 1 78 ? 12.091 -1.822 -16.422 1.00 98.69 78 TYR A O 1
ATOM 591 N N . ASN A 1 79 ? 10.177 -2.113 -17.560 1.00 98.81 79 ASN A N 1
ATOM 592 C CA . ASN A 1 79 ? 9.618 -0.791 -17.275 1.00 98.81 79 ASN A CA 1
ATOM 593 C C . ASN A 1 79 ? 8.857 -0.694 -15.935 1.00 98.81 79 ASN A C 1
ATOM 595 O O . ASN A 1 79 ? 8.288 0.355 -15.626 1.00 98.81 79 ASN A O 1
ATOM 599 N N . GLY A 1 80 ? 8.827 -1.760 -15.129 1.00 98.62 80 GLY A N 1
ATOM 600 C CA . GLY A 1 80 ? 8.206 -1.732 -13.800 1.00 98.62 80 GLY A CA 1
ATOM 601 C C . GLY A 1 80 ? 6.678 -1.798 -13.816 1.00 98.62 80 GLY A C 1
ATOM 602 O O . GLY A 1 80 ? 6.028 -1.414 -12.844 1.00 98.62 80 GLY A O 1
ATOM 603 N N . GLY A 1 81 ? 6.087 -2.346 -14.877 1.00 98.69 81 GLY A N 1
ATOM 604 C CA . GLY A 1 81 ? 4.646 -2.554 -14.987 1.00 98.69 81 GLY A CA 1
ATOM 605 C C . GLY A 1 81 ? 3.970 -3.281 -13.803 1.00 98.69 81 GLY A C 1
ATOM 606 O O . GLY A 1 81 ? 2.837 -2.919 -13.462 1.00 98.69 81 GLY A O 1
ATOM 607 N N . PRO A 1 82 ? 4.616 -4.249 -13.103 1.00 98.88 82 PRO A N 1
ATOM 608 C CA . PRO A 1 82 ? 4.043 -4.841 -11.894 1.00 98.88 82 PRO A CA 1
ATOM 609 C C . PRO A 1 82 ? 3.664 -3.823 -10.816 1.00 98.88 82 PRO A C 1
ATOM 611 O O . PRO A 1 82 ? 2.668 -4.033 -10.126 1.00 98.88 82 PRO A O 1
ATOM 614 N N . TYR A 1 83 ? 4.425 -2.734 -10.667 1.00 98.88 83 TYR A N 1
ATOM 615 C CA . TYR A 1 83 ? 4.169 -1.721 -9.646 1.00 98.88 83 TYR A CA 1
ATOM 616 C C . TYR A 1 83 ? 2.807 -1.058 -9.839 1.00 98.88 83 TYR A C 1
ATOM 618 O O . TYR A 1 83 ? 1.973 -1.091 -8.932 1.00 98.88 83 TYR A O 1
ATOM 626 N N . GLU A 1 84 ? 2.555 -0.525 -11.036 1.00 98.62 84 GLU A N 1
ATOM 627 C CA . GLU A 1 84 ? 1.304 0.163 -11.349 1.00 98.62 84 GLU A CA 1
ATOM 628 C C . GLU A 1 84 ? 0.105 -0.792 -11.233 1.00 98.62 84 GLU A C 1
ATOM 630 O O . GLU A 1 84 ? -0.905 -0.461 -10.604 1.00 98.62 84 GLU A O 1
ATOM 635 N N . LEU A 1 85 ? 0.239 -2.029 -11.732 1.00 98.88 85 LEU A N 1
ATOM 636 C CA . LEU A 1 85 ? -0.802 -3.051 -11.601 1.00 98.88 85 LEU A CA 1
ATOM 637 C C . LEU A 1 85 ? -1.136 -3.320 -10.129 1.00 98.88 85 LEU A C 1
ATOM 639 O O . LEU A 1 85 ? -2.315 -3.291 -9.761 1.00 98.88 85 LEU A O 1
ATOM 643 N N . ILE A 1 86 ? -0.129 -3.572 -9.288 1.00 98.88 86 ILE A N 1
ATOM 644 C CA . ILE A 1 86 ? -0.332 -3.865 -7.864 1.00 98.88 86 ILE A CA 1
ATOM 645 C C . ILE A 1 86 ? -0.979 -2.671 -7.165 1.00 98.88 86 ILE A C 1
ATOM 647 O O . ILE A 1 86 ? -1.986 -2.860 -6.481 1.00 98.88 86 ILE A O 1
ATOM 651 N N . VAL A 1 87 ? -0.444 -1.460 -7.347 1.00 98.81 87 VAL A N 1
ATOM 652 C CA . VAL A 1 87 ? -0.930 -0.241 -6.686 1.00 98.81 87 VAL A CA 1
ATOM 653 C C . VAL A 1 87 ? -2.392 0.031 -7.033 1.00 98.81 87 VAL A C 1
ATOM 655 O O . VAL A 1 87 ? -3.211 0.200 -6.126 1.00 98.81 87 VAL A O 1
ATOM 658 N N . LEU A 1 88 ? -2.756 0.015 -8.317 1.00 98.75 88 LEU A N 1
ATOM 659 C CA . LEU A 1 88 ? -4.124 0.325 -8.739 1.00 98.75 88 LEU A CA 1
ATOM 660 C C . LEU A 1 88 ? -5.129 -0.714 -8.224 1.00 98.75 88 LEU A C 1
ATOM 662 O O . LEU A 1 88 ? -6.174 -0.352 -7.675 1.00 98.75 88 LEU A O 1
ATOM 666 N N . HIS A 1 89 ? -4.804 -2.007 -8.322 1.00 98.88 89 HIS A N 1
ATOM 667 C CA . HIS A 1 89 ? -5.672 -3.065 -7.798 1.00 98.88 89 HIS A CA 1
ATOM 668 C C . HIS A 1 89 ? -5.763 -3.022 -6.266 1.00 98.88 89 HIS A C 1
ATOM 670 O O . HIS A 1 89 ? -6.851 -3.201 -5.711 1.00 98.88 89 HIS A O 1
ATOM 676 N N . PHE A 1 90 ? -4.654 -2.746 -5.578 1.00 98.88 90 PHE A N 1
ATOM 677 C CA . PHE A 1 90 ? -4.621 -2.598 -4.126 1.00 98.88 90 PHE A CA 1
ATOM 678 C C . PHE A 1 90 ? -5.509 -1.442 -3.661 1.00 98.88 90 PHE A C 1
ATOM 680 O O . PHE A 1 90 ? -6.374 -1.668 -2.813 1.00 98.88 90 PHE A O 1
ATOM 687 N N . ILE A 1 91 ? -5.365 -0.242 -4.242 1.00 98.69 91 ILE A N 1
ATOM 688 C CA . ILE A 1 91 ? -6.163 0.934 -3.863 1.00 98.69 91 ILE A CA 1
ATOM 689 C C . ILE A 1 91 ? -7.656 0.680 -4.091 1.00 98.69 91 ILE A C 1
ATOM 691 O O . ILE A 1 91 ? -8.464 0.917 -3.191 1.00 98.69 91 ILE A O 1
ATOM 695 N N . LEU A 1 92 ? -8.038 0.121 -5.244 1.00 98.75 92 LEU A N 1
ATOM 696 C CA . LEU A 1 92 ? -9.431 -0.265 -5.498 1.00 98.75 92 LEU A CA 1
ATOM 697 C C . LEU A 1 92 ? -9.934 -1.284 -4.466 1.00 98.75 92 LEU A C 1
ATOM 699 O O . LEU A 1 92 ? -11.050 -1.156 -3.952 1.00 98.75 92 LEU A O 1
ATOM 703 N N . GLY A 1 93 ? -9.106 -2.274 -4.130 1.00 98.81 93 GLY A N 1
ATOM 704 C CA . GLY A 1 93 ? -9.402 -3.284 -3.120 1.00 98.81 93 GLY A CA 1
ATOM 705 C C . GLY A 1 93 ? -9.642 -2.698 -1.730 1.00 98.81 93 GLY A C 1
ATOM 706 O O . GLY A 1 93 ? -10.675 -2.991 -1.124 1.00 98.81 93 GLY A O 1
ATOM 707 N N . VAL A 1 94 ? -8.753 -1.835 -1.230 1.00 98.81 94 VAL A N 1
ATOM 708 C CA . VAL A 1 94 ? -8.903 -1.235 0.110 1.00 98.81 94 VAL A CA 1
ATOM 709 C C . VAL A 1 94 ? -10.026 -0.196 0.174 1.00 98.81 94 VAL A C 1
ATOM 711 O O . VAL A 1 94 ? -10.708 -0.107 1.195 1.00 98.81 94 VAL A O 1
ATOM 714 N N . CYS A 1 95 ? -10.320 0.508 -0.924 1.00 98.75 95 CYS A N 1
ATOM 715 C CA . CYS A 1 95 ? -11.518 1.347 -1.031 1.00 98.75 95 CYS A CA 1
ATOM 716 C C . CYS A 1 95 ? -12.803 0.511 -0.927 1.00 98.75 95 CYS A C 1
ATOM 718 O O . CYS A 1 95 ? -13.728 0.867 -0.193 1.00 98.75 95 CYS A O 1
ATOM 720 N N . CYS A 1 96 ? -12.854 -0.646 -1.595 1.00 98.81 96 CYS A N 1
ATOM 721 C CA . CYS A 1 96 ? -13.971 -1.578 -1.437 1.00 98.81 96 CYS A CA 1
ATOM 722 C C . CYS A 1 96 ? -14.015 -2.182 -0.025 1.00 98.81 96 CYS A C 1
ATOM 724 O O . CYS A 1 96 ? -15.098 -2.428 0.504 1.00 98.81 96 CYS A O 1
ATOM 726 N N . TYR A 1 97 ? -12.865 -2.386 0.622 1.00 98.81 97 TYR A N 1
ATOM 727 C CA . TYR A 1 97 ? -12.806 -2.879 1.996 1.00 98.81 97 TYR A CA 1
ATOM 728 C C . TYR A 1 97 ? -13.471 -1.906 2.989 1.00 98.81 97 TYR A C 1
ATOM 730 O O . TYR A 1 97 ? -14.267 -2.360 3.812 1.00 98.81 97 TYR A O 1
ATOM 738 N N . ILE A 1 98 ? -13.265 -0.585 2.847 1.00 98.75 98 ILE A N 1
ATOM 739 C CA . ILE A 1 98 ? -14.009 0.443 3.614 1.00 98.75 98 ILE A CA 1
ATOM 740 C C . ILE A 1 98 ? -15.523 0.237 3.455 1.00 98.75 98 ILE A C 1
ATOM 742 O O . ILE A 1 98 ? -16.268 0.179 4.438 1.00 98.75 98 ILE A O 1
ATOM 746 N N . GLY A 1 99 ? -15.988 0.100 2.209 1.00 98.69 99 GLY A N 1
ATOM 747 C CA . GLY A 1 99 ? -17.403 -0.127 1.910 1.00 98.69 99 GLY A CA 1
ATOM 748 C C . GLY A 1 99 ? -17.930 -1.433 2.506 1.00 98.69 99 GLY A C 1
ATOM 749 O O . GLY A 1 99 ? -19.046 -1.474 3.024 1.00 98.69 99 GLY A O 1
ATOM 750 N N . ARG A 1 100 ? -17.115 -2.491 2.510 1.00 98.81 100 ARG A N 1
ATOM 751 C CA . ARG A 1 100 ? -17.460 -3.786 3.105 1.00 98.81 100 ARG A CA 1
ATOM 752 C C . ARG A 1 100 ? -17.599 -3.709 4.628 1.00 98.81 100 ARG A C 1
ATOM 754 O O . ARG A 1 100 ? -18.508 -4.343 5.165 1.00 98.81 100 ARG A O 1
ATOM 761 N N . GLU A 1 101 ? -16.736 -2.966 5.323 1.00 98.75 101 GLU A N 1
ATOM 762 C CA . GLU A 1 101 ? -16.878 -2.740 6.771 1.00 98.75 101 GLU A CA 1
ATOM 763 C C . GLU A 1 101 ? -18.201 -2.043 7.095 1.00 98.75 101 GLU A C 1
ATOM 765 O O . GLU A 1 101 ? -18.941 -2.483 7.980 1.00 98.75 101 GLU A O 1
ATOM 770 N N . TRP A 1 102 ? -18.537 -1.004 6.327 1.00 98.75 102 TRP A N 1
ATOM 771 C CA . TRP A 1 102 ? -19.821 -0.323 6.453 1.00 98.75 102 TRP A CA 1
ATOM 772 C C . TRP A 1 102 ? -20.998 -1.261 6.149 1.00 98.75 102 TRP A C 1
ATOM 774 O O . TRP A 1 102 ? -21.929 -1.354 6.951 1.00 98.75 102 TRP A O 1
ATOM 784 N N . GLU A 1 103 ? -20.946 -2.002 5.039 1.00 98.81 103 GLU A N 1
ATOM 785 C CA . GLU A 1 103 ? -22.017 -2.911 4.628 1.00 98.81 103 GLU A CA 1
ATOM 786 C C . GLU A 1 103 ? -22.304 -3.939 5.723 1.00 98.81 103 GLU A C 1
ATOM 788 O O . GLU A 1 103 ? -23.461 -4.131 6.099 1.00 98.81 103 GLU A O 1
ATOM 793 N N . LEU A 1 104 ? -21.264 -4.566 6.281 1.00 98.75 104 LEU A N 1
ATOM 794 C CA . LEU A 1 104 ? -21.432 -5.542 7.353 1.00 98.75 104 LEU A CA 1
ATOM 795 C C . LEU A 1 104 ? -21.997 -4.901 8.626 1.00 98.75 104 LEU A C 1
ATOM 797 O O . LEU A 1 104 ? -22.888 -5.488 9.242 1.00 98.75 104 LEU A O 1
ATOM 801 N N . SER A 1 105 ? -21.534 -3.699 8.990 1.00 98.75 105 SER A N 1
ATOM 802 C CA . SER A 1 105 ? -22.073 -2.980 10.149 1.00 98.75 105 SER A CA 1
ATOM 803 C C . SER A 1 105 ? -23.585 -2.766 10.023 1.00 98.75 105 SER A C 1
ATOM 805 O O . SER A 1 105 ? -24.324 -3.012 10.974 1.00 98.75 105 SER A O 1
ATOM 807 N N . TYR A 1 106 ? -24.063 -2.432 8.820 1.00 98.44 106 TYR A N 1
ATOM 808 C CA . TYR A 1 106 ? -25.484 -2.270 8.541 1.00 98.44 106 TYR A CA 1
ATOM 809 C C . TYR A 1 106 ? -26.248 -3.596 8.637 1.00 98.44 106 TYR A C 1
ATOM 811 O O . TYR A 1 106 ? -27.300 -3.651 9.274 1.00 98.44 106 TYR A O 1
ATOM 819 N N . ARG A 1 107 ? -25.714 -4.689 8.066 1.00 98.62 107 ARG A N 1
ATOM 820 C CA . ARG A 1 107 ? -26.352 -6.023 8.142 1.00 98.62 107 ARG A CA 1
ATOM 821 C C . ARG A 1 107 ? -26.533 -6.513 9.578 1.00 98.62 107 ARG A C 1
ATOM 823 O O . ARG A 1 107 ? -27.489 -7.231 9.846 1.00 98.62 107 ARG A O 1
ATOM 830 N N . LEU A 1 108 ? -25.619 -6.144 10.472 1.00 98.75 108 LEU A N 1
ATOM 831 C CA . LEU A 1 108 ? -25.638 -6.547 11.878 1.00 98.75 108 LEU A CA 1
ATOM 832 C C . LEU A 1 108 ? -26.343 -5.534 12.795 1.00 98.75 108 LEU A C 1
ATOM 834 O O . LEU A 1 108 ? -26.377 -5.744 14.005 1.00 98.75 108 LEU A O 1
ATOM 838 N N . GLY A 1 109 ? -26.880 -4.431 12.259 1.00 98.50 109 GLY A N 1
ATOM 839 C CA . GLY A 1 109 ? -27.474 -3.364 13.074 1.00 98.50 109 GLY A CA 1
ATOM 840 C C . GLY A 1 109 ? -26.469 -2.670 14.005 1.00 98.50 109 GLY A C 1
ATOM 841 O O . GLY A 1 109 ? -26.846 -2.141 15.049 1.00 98.50 109 GLY A O 1
ATOM 842 N N . MET A 1 110 ? -25.181 -2.696 13.657 1.00 98.81 110 MET A N 1
ATOM 843 C CA . MET A 1 110 ? -24.110 -2.050 14.410 1.00 98.81 110 MET A CA 1
ATOM 844 C C . MET A 1 110 ? -24.047 -0.547 14.111 1.00 98.81 110 MET A C 1
ATOM 846 O O . MET A 1 110 ? -24.556 -0.047 13.109 1.00 98.81 110 MET A O 1
ATOM 850 N N . ARG A 1 111 ? -23.333 0.187 14.968 1.00 98.62 111 ARG A N 1
ATOM 851 C CA . ARG A 1 111 ? -22.948 1.579 14.705 1.00 98.62 111 ARG A CA 1
ATOM 852 C C . ARG A 1 111 ? -21.963 1.631 13.513 1.00 98.62 111 ARG A C 1
ATOM 854 O O . ARG A 1 111 ? -20.965 0.911 13.552 1.00 98.62 111 ARG A O 1
ATOM 861 N N . PRO A 1 112 ? -22.168 2.487 12.493 1.00 98.00 112 PRO A N 1
ATOM 862 C CA . PRO A 1 112 ? -21.514 2.343 11.184 1.00 98.00 112 PRO A CA 1
ATOM 863 C C . PRO A 1 112 ? -20.159 3.064 11.038 1.00 98.00 112 PRO A C 1
ATOM 865 O O . PRO A 1 112 ? -19.781 3.444 9.936 1.00 98.00 112 PRO A O 1
ATOM 868 N N . TRP A 1 113 ? -19.432 3.308 12.132 1.00 98.62 113 TRP A N 1
ATOM 869 C CA . TRP A 1 113 ? -18.262 4.207 12.134 1.00 98.62 113 TRP A CA 1
ATOM 870 C C . TRP A 1 113 ? -16.897 3.508 12.148 1.00 98.62 113 TRP A C 1
ATOM 872 O O . TRP A 1 113 ? -15.876 4.188 12.158 1.00 98.62 113 TRP A O 1
ATOM 882 N N . ILE A 1 114 ? -16.859 2.172 12.119 1.00 98.50 114 ILE A N 1
ATOM 883 C CA . ILE A 1 114 ? -15.595 1.422 11.994 1.00 98.50 114 ILE A CA 1
ATOM 884 C C . ILE A 1 114 ? -14.920 1.765 10.657 1.00 98.50 114 ILE A C 1
ATOM 886 O O . ILE A 1 114 ? -13.754 2.152 10.642 1.00 98.50 114 ILE A O 1
ATOM 890 N N . SER A 1 115 ? -15.699 1.774 9.570 1.00 98.00 115 SER A N 1
ATOM 891 C CA . SER A 1 115 ? -15.223 2.136 8.231 1.00 98.00 115 SER A CA 1
ATOM 892 C C . SER A 1 115 ? -14.637 3.546 8.164 1.00 98.00 115 SER A C 1
ATOM 894 O O . SER A 1 115 ? -13.675 3.772 7.438 1.00 98.00 115 SER A O 1
ATOM 896 N N . VAL A 1 116 ? -15.175 4.488 8.949 1.00 98.62 116 VAL A N 1
ATOM 897 C CA . VAL A 1 116 ? -14.668 5.867 9.043 1.00 98.62 116 VAL A CA 1
ATOM 898 C C . VAL A 1 116 ? -13.289 5.905 9.698 1.00 98.62 116 VAL A C 1
ATOM 900 O O . VAL A 1 116 ? -12.424 6.644 9.247 1.00 98.62 116 VAL A O 1
ATOM 903 N N . ALA A 1 117 ? -13.036 5.095 10.727 1.00 98.50 117 ALA A N 1
ATOM 904 C CA . ALA A 1 117 ? -11.690 4.996 11.291 1.00 98.50 117 ALA A CA 1
ATOM 905 C C . ALA A 1 117 ? -10.702 4.405 10.268 1.00 98.50 117 ALA A C 1
ATOM 907 O O . ALA A 1 117 ? -9.572 4.881 10.146 1.00 98.50 117 ALA A O 1
A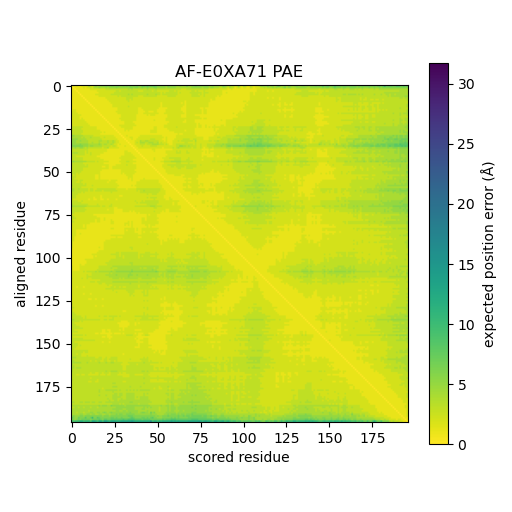TOM 908 N N . PHE A 1 118 ? -11.145 3.417 9.484 1.00 98.62 118 PHE A N 1
ATOM 909 C CA . PHE A 1 118 ? -10.314 2.777 8.466 1.00 98.62 118 PHE A CA 1
ATOM 910 C C . PHE A 1 118 ? -10.010 3.673 7.250 1.00 98.62 118 PHE A C 1
ATOM 912 O O . PHE A 1 118 ? -9.065 3.398 6.512 1.00 98.62 118 PHE A O 1
ATOM 919 N N . THR A 1 119 ? -10.711 4.799 7.053 1.00 98.56 119 THR A N 1
ATOM 920 C CA . THR A 1 119 ? -10.341 5.737 5.978 1.00 98.56 119 THR A CA 1
ATOM 921 C C . THR A 1 119 ? -8.996 6.415 6.222 1.00 98.56 119 THR A C 1
ATOM 923 O O . THR A 1 119 ? -8.353 6.808 5.256 1.00 98.56 119 THR A O 1
ATOM 926 N N . ALA A 1 120 ? -8.543 6.554 7.474 1.00 98.56 120 ALA A N 1
ATOM 927 C CA . ALA A 1 120 ? -7.263 7.195 7.787 1.00 98.56 120 ALA A CA 1
ATOM 928 C C . ALA A 1 120 ? -6.049 6.470 7.157 1.00 98.56 120 ALA A C 1
ATOM 930 O O . ALA A 1 120 ? -5.308 7.114 6.411 1.00 98.56 120 ALA A O 1
ATOM 931 N N . PRO A 1 121 ? -5.837 5.152 7.366 1.00 98.50 121 PRO A N 1
ATOM 932 C CA . PRO A 1 121 ? -4.749 4.437 6.696 1.00 98.50 121 PRO A CA 1
ATOM 933 C C . PRO A 1 121 ? -4.939 4.337 5.175 1.00 98.50 121 PRO A C 1
ATOM 935 O O . PRO A 1 121 ? -3.952 4.389 4.446 1.00 98.50 121 PRO A O 1
ATOM 938 N N . VAL A 1 122 ? -6.177 4.249 4.670 1.00 98.69 122 VAL A N 1
ATOM 939 C CA . VAL A 1 122 ? -6.422 4.231 3.214 1.00 98.69 122 VAL A CA 1
ATOM 940 C C . VAL A 1 122 ? -6.073 5.575 2.570 1.00 98.69 122 VAL A C 1
ATOM 942 O O . VAL A 1 122 ? -5.474 5.597 1.497 1.00 98.69 122 VAL A O 1
ATOM 945 N N . ALA A 1 123 ? -6.366 6.694 3.236 1.00 98.62 123 ALA A N 1
ATOM 946 C CA . ALA A 1 123 ? -5.953 8.018 2.783 1.00 98.62 123 ALA A CA 1
ATOM 947 C C . ALA A 1 123 ? -4.423 8.167 2.778 1.00 98.62 123 ALA A C 1
ATOM 949 O O . ALA A 1 123 ? -3.870 8.696 1.818 1.00 98.62 123 ALA A O 1
ATOM 950 N N . ALA A 1 124 ? -3.732 7.655 3.803 1.00 98.56 124 ALA A N 1
ATOM 951 C CA . ALA A 1 124 ? -2.269 7.648 3.840 1.00 98.56 124 ALA A CA 1
ATOM 952 C C . ALA A 1 124 ? -1.665 6.802 2.702 1.00 98.56 124 ALA A C 1
ATOM 954 O O . ALA A 1 124 ? -0.731 7.249 2.041 1.00 98.56 124 ALA A O 1
ATOM 955 N N . ALA A 1 125 ? -2.231 5.623 2.418 1.00 98.69 125 ALA A N 1
ATOM 956 C CA . ALA A 1 125 ? -1.809 4.791 1.290 1.00 98.69 125 ALA A CA 1
ATOM 957 C C . ALA A 1 125 ? -2.035 5.493 -0.061 1.00 98.69 125 ALA A C 1
ATOM 959 O O . ALA A 1 125 ? -1.139 5.523 -0.901 1.00 98.69 125 ALA A O 1
ATOM 960 N N . ALA A 1 126 ? -3.202 6.114 -0.261 1.00 98.62 126 ALA A N 1
ATOM 961 C CA . ALA A 1 126 ? -3.481 6.890 -1.467 1.00 98.62 126 ALA A CA 1
ATOM 962 C C . ALA A 1 126 ? -2.531 8.093 -1.616 1.00 98.62 126 ALA A C 1
ATOM 964 O O . ALA A 1 126 ? -2.143 8.425 -2.736 1.00 98.62 126 ALA A O 1
ATOM 965 N N . ALA A 1 127 ? -2.122 8.720 -0.507 1.00 98.75 127 ALA A N 1
ATOM 966 C CA . ALA A 1 127 ? -1.181 9.835 -0.531 1.00 98.75 127 ALA A CA 1
ATOM 967 C C . ALA A 1 127 ? 0.178 9.429 -1.122 1.00 98.75 127 ALA A C 1
ATOM 969 O O . ALA A 1 127 ? 0.678 10.119 -2.007 1.00 98.75 127 ALA A O 1
ATOM 970 N N . VAL A 1 128 ? 0.744 8.302 -0.678 1.00 98.75 128 VAL A N 1
ATOM 971 C CA . VAL A 1 128 ? 2.092 7.860 -1.088 1.00 98.75 128 VAL A CA 1
ATOM 972 C C . VAL A 1 128 ? 2.128 7.074 -2.402 1.00 98.75 128 VAL A C 1
ATOM 974 O O . VAL A 1 128 ? 3.171 7.036 -3.048 1.00 98.75 128 VAL A O 1
ATOM 977 N N . PHE A 1 129 ? 1.013 6.453 -2.807 1.00 98.69 129 PHE A N 1
ATOM 978 C CA . PHE A 1 129 ? 0.957 5.627 -4.021 1.00 98.69 129 PHE A CA 1
ATOM 979 C C . PHE A 1 129 ? 0.266 6.286 -5.219 1.00 98.69 129 PHE A C 1
ATOM 981 O O . PHE A 1 129 ? 0.461 5.828 -6.339 1.00 98.69 129 PHE A O 1
ATOM 988 N N . LEU A 1 130 ? -0.554 7.324 -5.014 1.00 98.50 130 LEU A N 1
ATOM 989 C CA . LEU A 1 130 ? -1.277 7.996 -6.103 1.00 98.50 130 LEU A CA 1
ATOM 990 C C . LEU A 1 130 ? -1.076 9.508 -6.085 1.00 98.50 130 LEU A C 1
ATOM 992 O O . LEU A 1 130 ? -0.624 10.077 -7.071 1.00 98.50 130 LEU A O 1
ATOM 996 N N . VAL A 1 131 ? -1.412 10.175 -4.978 1.00 98.69 131 VAL A N 1
ATOM 997 C CA . VAL A 1 131 ? -1.449 11.647 -4.945 1.00 98.69 131 VAL A CA 1
ATOM 998 C C . VAL A 1 131 ? -0.057 12.241 -5.126 1.00 98.69 131 VAL A C 1
ATOM 1000 O O . VAL A 1 131 ? 0.098 13.167 -5.919 1.00 98.69 131 VAL A O 1
ATOM 1003 N N . TYR A 1 132 ? 0.947 11.712 -4.423 1.00 98.69 132 TYR A N 1
ATOM 1004 C CA . TYR A 1 132 ? 2.320 12.186 -4.559 1.00 98.69 132 TYR A CA 1
ATOM 1005 C C . TYR A 1 132 ? 2.882 11.943 -5.972 1.00 98.69 132 TYR A C 1
ATOM 1007 O O . TYR A 1 132 ? 3.281 12.931 -6.586 1.00 98.69 132 TYR A O 1
ATOM 1015 N N . PRO A 1 133 ? 2.794 10.727 -6.555 1.00 98.44 133 PRO A N 1
ATOM 1016 C CA . PRO A 1 133 ? 3.109 10.500 -7.968 1.00 98.44 133 PRO A CA 1
ATOM 1017 C C . PRO A 1 133 ? 2.445 11.461 -8.951 1.00 98.44 133 PRO A C 1
ATOM 1019 O O . PRO A 1 133 ? 3.106 12.021 -9.819 1.00 98.44 133 PRO A O 1
ATOM 1022 N N . ILE A 1 134 ? 1.137 11.700 -8.805 1.00 98.50 134 ILE A N 1
ATOM 1023 C CA . ILE A 1 134 ? 0.402 12.633 -9.671 1.00 98.50 134 ILE A CA 1
ATOM 1024 C C . ILE A 1 134 ? 0.942 14.058 -9.509 1.00 98.50 134 ILE A C 1
ATOM 1026 O O . ILE A 1 134 ? 1.074 14.778 -10.496 1.00 98.50 134 ILE A O 1
ATOM 1030 N N . GLY A 1 135 ? 1.255 14.466 -8.276 1.00 98.38 135 GLY A N 1
ATOM 1031 C CA . GLY A 1 135 ? 1.827 15.777 -7.977 1.00 98.38 135 GLY A CA 1
ATOM 1032 C C . GLY A 1 135 ? 3.233 15.977 -8.545 1.00 98.38 135 GLY A C 1
ATOM 1033 O O . GLY A 1 135 ? 3.532 17.078 -9.002 1.00 98.38 135 GLY A O 1
ATOM 1034 N N . GLN A 1 136 ? 4.064 14.929 -8.549 1.00 98.19 136 GLN A N 1
ATOM 1035 C CA . GLN A 1 136 ? 5.405 14.955 -9.148 1.00 98.19 136 GLN A CA 1
ATOM 1036 C C . GLN A 1 136 ? 5.397 14.708 -10.665 1.00 98.19 136 GLN A C 1
ATOM 1038 O O . GLN A 1 136 ? 6.344 15.057 -11.362 1.00 98.19 136 GLN A O 1
ATOM 1043 N N . GLY A 1 137 ? 4.307 14.158 -11.203 1.00 98.44 137 GLY A N 1
ATOM 1044 C CA . GLY A 1 137 ? 4.175 13.833 -12.621 1.00 98.44 137 GLY A CA 1
ATOM 1045 C C . GLY A 1 137 ? 4.764 12.474 -13.009 1.00 98.44 137 GLY A C 1
ATOM 1046 O O . GLY A 1 137 ? 4.885 12.198 -14.204 1.00 98.44 137 GLY A O 1
ATOM 1047 N N . SER A 1 138 ? 5.077 11.607 -12.040 1.00 98.56 138 SER A N 1
ATOM 1048 C CA . SER A 1 138 ? 5.595 10.266 -12.305 1.00 98.56 138 SER A CA 1
ATOM 1049 C C . SER A 1 138 ? 5.277 9.251 -11.208 1.00 98.56 138 SER A C 1
ATOM 1051 O O . SER A 1 138 ? 5.417 9.532 -10.019 1.00 98.56 138 SER A O 1
ATOM 1053 N N . PHE A 1 139 ? 4.920 8.026 -11.604 1.00 98.56 139 PHE A N 1
ATOM 1054 C CA . PHE A 1 139 ? 4.855 6.883 -10.687 1.00 98.56 139 PHE A CA 1
ATOM 1055 C C . PHE A 1 139 ? 6.226 6.401 -10.200 1.00 98.56 139 PHE A C 1
ATOM 1057 O O . PHE A 1 139 ? 6.260 5.704 -9.187 1.00 98.56 139 PHE A O 1
ATOM 1064 N N . SER A 1 140 ? 7.332 6.817 -10.831 1.00 98.56 140 SER A N 1
ATOM 1065 C CA . SER A 1 140 ? 8.695 6.554 -10.334 1.00 98.56 140 SER A CA 1
ATOM 1066 C C . SER A 1 140 ? 8.934 7.133 -8.938 1.00 98.56 140 SER A C 1
ATOM 1068 O O . SER A 1 140 ? 9.653 6.535 -8.144 1.00 98.56 140 SER A O 1
ATOM 1070 N N . ASP A 1 141 ? 8.268 8.248 -8.617 1.00 98.50 141 ASP A N 1
ATOM 1071 C CA . ASP A 1 141 ? 8.369 8.932 -7.321 1.00 98.50 141 ASP A CA 1
ATOM 1072 C C . ASP A 1 141 ? 7.392 8.368 -6.277 1.00 98.50 141 ASP A C 1
ATOM 1074 O O . ASP A 1 141 ? 7.326 8.834 -5.135 1.00 98.50 141 ASP A O 1
ATOM 1078 N N . GLY A 1 142 ? 6.599 7.362 -6.653 1.00 98.44 142 GLY A N 1
ATOM 1079 C CA . GLY A 1 142 ? 5.760 6.622 -5.723 1.00 98.44 142 GLY A CA 1
ATOM 1080 C C . GLY A 1 142 ? 6.598 5.810 -4.745 1.00 98.44 142 GLY A C 1
ATOM 1081 O O . GLY A 1 142 ? 7.681 5.323 -5.066 1.00 98.44 142 GLY A O 1
ATOM 1082 N N . MET A 1 143 ? 6.084 5.613 -3.529 1.00 98.75 143 MET A N 1
ATOM 1083 C CA . MET A 1 143 ? 6.792 4.808 -2.533 1.00 98.75 143 MET A CA 1
ATOM 1084 C C . MET A 1 143 ? 7.008 3.370 -3.060 1.00 98.75 143 MET A C 1
ATOM 1086 O O . MET A 1 143 ? 6.023 2.710 -3.414 1.00 98.75 143 MET A O 1
ATOM 1090 N N . PRO A 1 144 ? 8.250 2.845 -3.102 1.00 98.50 144 PRO A N 1
ATOM 1091 C CA . PRO A 1 144 ? 8.508 1.466 -3.515 1.00 98.50 144 PRO A CA 1
ATOM 1092 C C . PRO A 1 144 ? 7.854 0.440 -2.580 1.00 98.50 144 PRO A C 1
ATOM 1094 O O . PRO A 1 144 ? 7.756 0.659 -1.370 1.00 98.50 144 PRO A O 1
ATOM 1097 N N . LEU A 1 145 ? 7.474 -0.732 -3.104 1.00 98.69 145 LEU A N 1
ATOM 1098 C CA . LEU A 1 145 ? 6.862 -1.793 -2.289 1.00 98.69 145 LEU A CA 1
ATOM 1099 C C . LEU A 1 145 ? 7.939 -2.681 -1.650 1.00 98.69 145 LEU A C 1
ATOM 1101 O O . LEU A 1 145 ? 8.117 -3.838 -2.033 1.00 98.69 145 LEU A O 1
ATOM 1105 N N . GLY A 1 146 ? 8.681 -2.125 -0.693 1.00 98.38 146 GLY A N 1
ATOM 1106 C CA . GLY A 1 146 ? 9.745 -2.821 0.031 1.00 98.38 146 GLY A CA 1
ATOM 1107 C C . GLY A 1 146 ? 10.244 -2.040 1.244 1.00 98.38 146 GLY A C 1
ATOM 1108 O O . GLY A 1 146 ? 9.986 -0.842 1.377 1.00 98.38 146 GLY A O 1
ATOM 1109 N N . ILE A 1 147 ? 10.971 -2.713 2.139 1.00 98.62 147 ILE A N 1
ATOM 1110 C CA . ILE A 1 147 ? 11.426 -2.116 3.406 1.00 98.62 147 ILE A CA 1
ATOM 1111 C C . ILE A 1 147 ? 12.473 -1.030 3.135 1.00 98.62 147 ILE A C 1
ATOM 1113 O O . ILE A 1 147 ? 12.246 0.135 3.460 1.00 98.62 147 ILE A O 1
ATOM 1117 N N . SER A 1 148 ? 13.585 -1.376 2.478 1.00 98.50 148 SER A N 1
ATOM 1118 C CA . SER A 1 148 ? 14.616 -0.391 2.119 1.00 98.50 148 SER A CA 1
ATOM 1119 C C . SER A 1 148 ? 14.093 0.706 1.190 1.00 98.50 148 SER A C 1
ATOM 1121 O O . SER A 1 148 ? 14.458 1.869 1.346 1.00 98.50 148 SER A O 1
ATOM 1123 N N . GLY A 1 149 ? 13.199 0.357 0.261 1.00 98.19 149 GLY A N 1
ATOM 1124 C CA . GLY A 1 149 ? 12.572 1.323 -0.640 1.00 98.19 149 GLY A CA 1
ATOM 1125 C C . GLY A 1 149 ? 11.692 2.347 0.086 1.00 98.19 149 GLY A C 1
ATOM 1126 O O . GLY A 1 149 ? 11.714 3.524 -0.258 1.00 98.19 149 GLY A O 1
ATOM 1127 N N . THR A 1 150 ? 11.009 1.945 1.163 1.00 98.81 150 THR A N 1
ATOM 1128 C CA . THR A 1 150 ? 10.275 2.880 2.033 1.00 98.81 150 THR A CA 1
ATOM 1129 C C . THR A 1 150 ? 11.221 3.892 2.688 1.00 98.81 150 THR A C 1
ATOM 1131 O O . THR A 1 150 ? 10.924 5.085 2.717 1.00 98.81 150 THR A O 1
ATOM 1134 N N . PHE A 1 151 ? 12.387 3.451 3.178 1.00 98.56 151 PHE A N 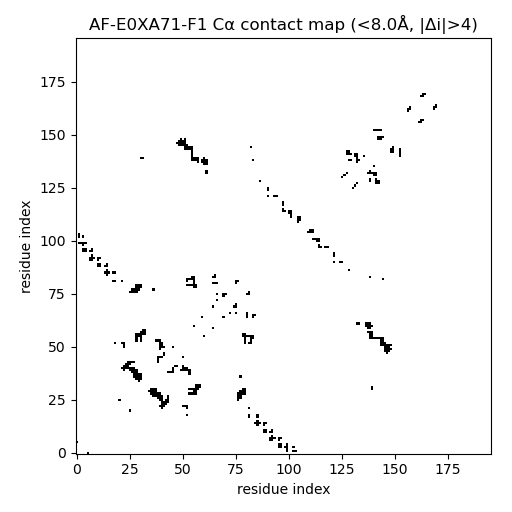1
ATOM 1135 C CA . PHE A 1 151 ? 13.383 4.373 3.736 1.00 98.56 151 PHE A CA 1
ATOM 1136 C C . PHE A 1 151 ? 13.937 5.334 2.683 1.00 98.56 151 PHE A C 1
ATOM 1138 O O . PHE A 1 151 ? 14.084 6.519 2.972 1.00 98.56 151 PHE A O 1
ATOM 1145 N N . ASN A 1 152 ? 14.213 4.846 1.471 1.00 98.56 152 ASN A N 1
ATOM 1146 C CA . ASN A 1 152 ? 14.644 5.694 0.363 1.00 98.56 152 ASN A CA 1
ATOM 1147 C C . ASN A 1 152 ? 13.608 6.796 0.073 1.00 98.56 152 ASN A C 1
ATOM 1149 O O . ASN A 1 152 ? 13.969 7.971 0.113 1.00 98.56 152 ASN A O 1
ATOM 1153 N N . PHE A 1 153 ? 12.328 6.432 -0.071 1.00 98.75 153 PHE A N 1
ATOM 1154 C CA . PHE A 1 153 ? 11.236 7.392 -0.256 1.00 98.75 153 PHE A CA 1
ATOM 1155 C C . PHE A 1 153 ? 11.210 8.454 0.851 1.00 98.75 153 PHE A C 1
ATOM 1157 O O . PHE A 1 153 ? 11.173 9.647 0.570 1.00 98.75 153 PHE A O 1
ATOM 1164 N N . MET A 1 154 ? 11.291 8.044 2.122 1.00 98.75 154 MET A N 1
ATOM 1165 C CA . MET A 1 154 ? 11.271 8.981 3.252 1.00 98.75 154 MET A CA 1
ATOM 1166 C C . MET A 1 154 ? 12.456 9.958 3.242 1.00 98.75 154 MET A C 1
ATOM 1168 O O . MET A 1 154 ? 12.285 11.131 3.578 1.00 98.75 154 MET A O 1
ATOM 1172 N N . LEU A 1 155 ? 13.654 9.489 2.881 1.00 98.69 155 LEU A N 1
ATOM 1173 C CA . LEU A 1 155 ? 14.858 10.322 2.835 1.00 98.69 155 LEU A CA 1
ATOM 1174 C C . LEU A 1 155 ? 14.795 11.344 1.696 1.00 98.69 155 LEU A C 1
ATOM 1176 O O . LEU A 1 155 ? 15.101 12.516 1.925 1.00 98.69 155 LEU A O 1
ATOM 1180 N N . VAL A 1 156 ? 14.357 10.923 0.506 1.00 98.56 156 VAL A N 1
ATOM 1181 C CA . VAL A 1 156 ? 14.151 11.821 -0.642 1.00 98.56 156 VAL A CA 1
ATOM 1182 C C . VAL A 1 156 ? 13.051 12.835 -0.328 1.00 98.56 156 VAL A C 1
ATOM 1184 O O . VAL A 1 156 ? 13.266 14.037 -0.459 1.00 98.56 156 VAL A O 1
ATOM 1187 N N . PHE A 1 157 ? 11.923 12.385 0.229 1.00 98.62 157 PHE A N 1
ATOM 1188 C CA . PHE A 1 157 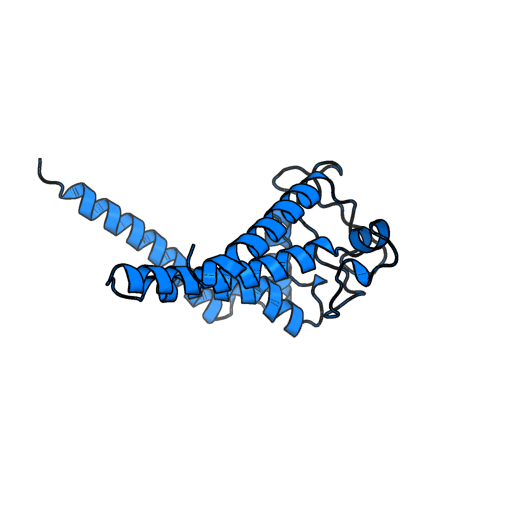? 10.822 13.270 0.609 1.00 98.62 157 PHE A CA 1
ATOM 1189 C C . PHE A 1 157 ? 11.251 14.311 1.656 1.00 98.62 157 PHE A C 1
ATOM 1191 O O . PHE A 1 157 ? 10.849 15.473 1.595 1.00 98.62 157 PHE A O 1
ATOM 1198 N N . GLN A 1 158 ? 12.097 13.934 2.621 1.00 98.69 158 GLN A N 1
ATOM 1199 C CA . GLN A 1 158 ? 12.677 14.897 3.559 1.00 98.69 158 GLN A CA 1
ATOM 1200 C C . GLN A 1 158 ? 13.590 15.906 2.853 1.00 98.69 158 GLN A C 1
ATOM 1202 O O . GLN A 1 158 ? 13.543 17.087 3.199 1.00 98.69 158 GLN A O 1
ATOM 1207 N N . ALA A 1 159 ? 14.417 15.465 1.904 1.00 98.62 159 ALA A N 1
ATOM 1208 C CA . ALA A 1 159 ? 15.320 16.347 1.172 1.00 98.62 159 ALA A CA 1
ATOM 1209 C C . ALA A 1 159 ? 14.559 17.377 0.319 1.00 98.62 159 ALA A C 1
ATOM 1211 O O . ALA A 1 159 ? 14.942 18.545 0.294 1.00 98.62 159 ALA A O 1
ATOM 1212 N N . GLU A 1 160 ? 13.465 16.965 -0.318 1.00 98.50 160 GLU A N 1
ATOM 1213 C CA . GLU A 1 160 ? 12.683 17.818 -1.219 1.00 98.50 160 GLU A CA 1
ATOM 1214 C C . GLU A 1 160 ? 11.660 18.700 -0.492 1.00 98.50 160 GLU A C 1
ATOM 1216 O O . GLU A 1 160 ? 11.449 19.847 -0.886 1.00 98.50 160 GLU A O 1
ATOM 1221 N N . HIS A 1 161 ? 11.045 18.203 0.590 1.00 98.62 161 HIS A N 1
ATOM 1222 C CA . HIS A 1 161 ? 9.892 18.866 1.225 1.00 98.62 161 HIS A CA 1
ATOM 1223 C C . HIS A 1 161 ? 10.130 19.313 2.665 1.00 98.62 161 HIS A C 1
ATOM 1225 O O . HIS A 1 161 ? 9.262 19.958 3.255 1.00 98.62 161 HIS A O 1
ATOM 1231 N N . ASN A 1 162 ? 11.272 18.966 3.266 1.00 98.50 162 ASN A N 1
ATOM 1232 C CA . ASN A 1 162 ? 11.564 19.223 4.677 1.00 98.50 162 ASN A CA 1
ATOM 1233 C C . ASN A 1 162 ? 10.402 18.808 5.608 1.00 98.50 162 ASN A C 1
ATOM 1235 O O . ASN A 1 162 ? 9.964 19.570 6.476 1.00 98.50 162 ASN A O 1
ATOM 1239 N N . ILE A 1 163 ? 9.869 17.598 5.393 1.00 98.62 163 ILE A N 1
ATOM 1240 C CA . ILE A 1 163 ? 8.628 17.110 6.014 1.00 98.62 163 ILE A CA 1
ATOM 1241 C C . ILE A 1 163 ? 8.642 17.182 7.545 1.00 98.62 163 ILE A C 1
ATOM 1243 O O . ILE A 1 163 ? 7.601 17.428 8.157 1.00 98.62 163 ILE A O 1
ATOM 1247 N N . LEU A 1 164 ? 9.808 17.048 8.182 1.00 98.69 164 LEU A N 1
ATOM 1248 C CA . LEU A 1 164 ? 9.932 17.175 9.638 1.00 98.69 164 LEU A CA 1
ATOM 1249 C C . LEU A 1 164 ? 9.482 18.549 10.166 1.00 98.69 164 LEU A C 1
ATOM 1251 O O . LEU A 1 164 ? 8.992 18.647 11.296 1.00 98.69 164 LEU A O 1
ATOM 1255 N N . MET A 1 165 ? 9.580 19.594 9.344 1.00 98.75 165 MET A N 1
ATOM 1256 C CA . MET A 1 165 ? 9.133 20.946 9.685 1.00 98.75 165 MET A CA 1
ATOM 1257 C C . MET A 1 165 ? 7.673 21.219 9.302 1.00 98.75 165 MET A C 1
ATOM 1259 O O . MET A 1 165 ? 7.153 22.290 9.617 1.00 98.75 165 MET A O 1
ATOM 1263 N N . HIS A 1 166 ? 6.986 20.266 8.665 1.00 98.62 166 HIS A N 1
ATOM 1264 C CA . HIS A 1 166 ? 5.597 20.435 8.258 1.00 98.62 166 HIS A CA 1
ATOM 1265 C C . HIS A 1 166 ? 4.623 20.116 9.414 1.00 98.62 166 HIS A C 1
ATOM 1267 O O . HIS A 1 166 ? 4.653 19.006 9.962 1.00 98.62 166 HIS A O 1
ATOM 1273 N N . PRO A 1 167 ? 3.685 21.020 9.765 1.00 98.62 167 PRO A N 1
ATOM 1274 C CA . PRO A 1 167 ? 2.812 20.838 10.928 1.00 98.62 167 PRO A CA 1
ATOM 1275 C C . PRO A 1 167 ? 1.887 19.621 10.809 1.00 98.62 167 PRO A C 1
ATOM 1277 O O . PRO A 1 167 ? 1.622 18.958 11.806 1.00 98.62 167 PRO A O 1
ATOM 1280 N N . PHE A 1 168 ? 1.428 19.253 9.606 1.00 98.62 168 PHE A N 1
ATOM 1281 C CA . PHE A 1 168 ? 0.610 18.039 9.4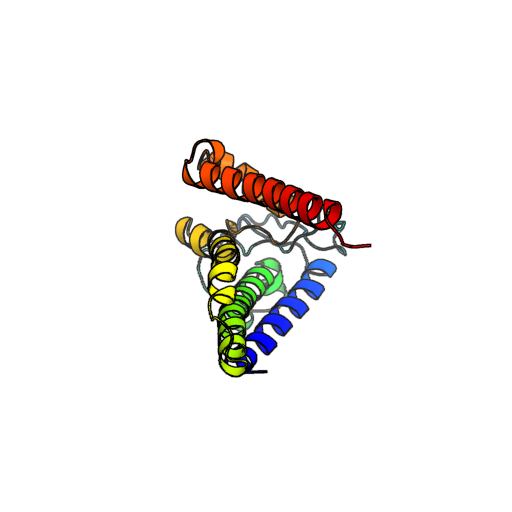48 1.00 98.62 168 PHE A CA 1
ATOM 1282 C C . PHE A 1 168 ? 1.388 16.751 9.727 1.00 98.62 168 PHE A C 1
ATOM 1284 O O . PHE A 1 168 ? 0.821 15.820 10.295 1.00 98.62 168 PHE A O 1
ATOM 1291 N N . HIS A 1 169 ? 2.685 16.703 9.408 1.00 98.75 169 HIS A N 1
ATOM 1292 C CA . HIS A 1 169 ? 3.511 15.554 9.771 1.00 98.75 169 HIS A CA 1
ATOM 1293 C C . HIS A 1 169 ? 3.700 15.491 11.291 1.00 98.75 169 HIS A C 1
ATOM 1295 O O . HIS A 1 169 ? 3.522 14.434 11.889 1.00 98.75 169 HIS A O 1
ATOM 1301 N N . GLN A 1 170 ? 3.953 16.632 11.939 1.00 98.75 170 GLN A N 1
ATOM 1302 C CA . GLN A 1 170 ? 4.062 16.720 13.401 1.00 98.75 170 GLN A CA 1
ATOM 1303 C C . GLN A 1 170 ? 2.764 16.293 14.110 1.00 98.75 170 GLN A C 1
ATOM 1305 O O . GLN A 1 170 ? 2.820 15.568 15.103 1.00 98.75 170 GLN A O 1
ATOM 1310 N N . LEU A 1 171 ? 1.594 16.668 13.577 1.00 98.75 171 LEU A N 1
ATOM 1311 C CA . LEU A 1 171 ? 0.299 16.176 14.061 1.00 98.75 171 LEU A CA 1
ATOM 1312 C C . LEU A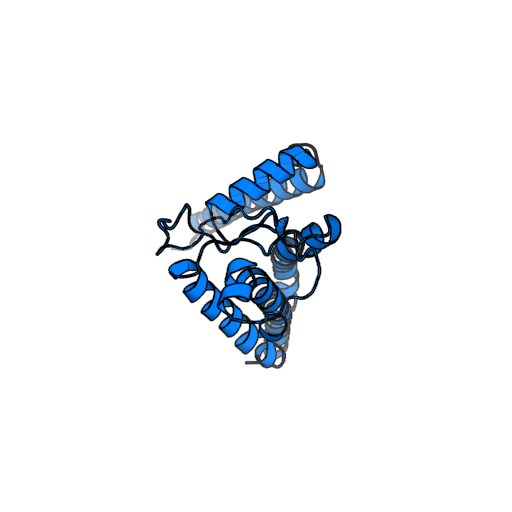 1 171 ? 0.152 14.660 13.868 1.00 98.75 171 LEU A C 1
ATOM 1314 O O . LEU A 1 171 ? -0.329 13.980 14.772 1.00 98.75 171 LEU A O 1
ATOM 1318 N N . GLY A 1 172 ? 0.602 14.120 12.732 1.00 98.31 172 GLY A N 1
ATOM 1319 C CA . GLY A 1 172 ? 0.656 12.676 12.493 1.00 98.31 172 GLY A CA 1
ATOM 1320 C C . GLY A 1 172 ? 1.526 11.946 13.521 1.00 98.31 172 GLY A C 1
ATOM 1321 O O . GLY A 1 172 ? 1.077 10.963 14.111 1.00 98.31 172 GLY A O 1
ATOM 1322 N N . VAL A 1 173 ? 2.723 12.474 13.808 1.00 98.62 173 VAL A N 1
ATOM 1323 C CA . VAL A 1 173 ? 3.638 11.961 14.845 1.00 98.62 173 VAL A CA 1
ATOM 1324 C C . VAL A 1 173 ? 2.972 11.981 16.223 1.00 98.62 173 VAL A C 1
ATOM 1326 O O . VAL A 1 173 ? 2.970 10.966 16.922 1.00 98.62 173 VAL A O 1
ATOM 1329 N N . ALA A 1 174 ? 2.348 13.100 16.602 1.00 98.69 174 ALA A N 1
ATOM 1330 C CA . ALA A 1 174 ? 1.598 13.198 17.853 1.00 98.69 174 ALA A CA 1
ATOM 1331 C C . ALA A 1 174 ? 0.449 12.174 17.913 1.00 98.69 174 ALA A C 1
ATOM 1333 O O . ALA A 1 174 ? 0.233 11.554 18.954 1.00 98.69 174 ALA A O 1
ATOM 1334 N N . GLY A 1 175 ? -0.245 11.950 16.793 1.00 98.38 175 GLY A N 1
ATOM 1335 C CA . GLY A 1 175 ? -1.308 10.956 16.665 1.00 98.38 175 GLY A CA 1
ATOM 1336 C C . GLY A 1 175 ? -0.829 9.523 16.908 1.00 98.38 175 GLY A C 1
ATOM 1337 O O . GLY A 1 175 ? -1.429 8.815 17.716 1.00 98.38 175 GLY A O 1
ATOM 1338 N N . VAL A 1 176 ? 0.263 9.088 16.269 1.00 98.44 176 VAL A N 1
ATOM 1339 C CA . VAL A 1 176 ? 0.767 7.706 16.419 1.00 98.44 176 VAL A CA 1
ATOM 1340 C C . VAL A 1 176 ? 1.440 7.461 17.773 1.00 98.44 176 VAL A C 1
ATOM 1342 O O . VAL A 1 176 ? 1.242 6.399 18.373 1.00 98.44 176 VAL A O 1
ATOM 1345 N N . PHE A 1 177 ? 2.176 8.442 18.307 1.00 98.50 177 PHE A N 1
ATOM 1346 C CA . PHE A 1 177 ? 2.764 8.342 19.648 1.00 98.50 177 PHE A CA 1
ATOM 1347 C C . PHE A 1 177 ? 1.695 8.388 20.737 1.00 98.50 177 PHE A C 1
ATOM 1349 O O . PHE A 1 177 ? 1.700 7.540 21.630 1.00 98.50 177 PHE A O 1
ATOM 1356 N N . GLY A 1 178 ? 0.735 9.310 20.633 1.00 98.69 178 GLY A N 1
ATOM 1357 C CA . GLY A 1 178 ? -0.419 9.364 21.528 1.00 98.69 178 GLY A CA 1
ATOM 1358 C C . GLY A 1 178 ? -1.252 8.083 21.463 1.00 98.69 178 GLY A C 1
ATOM 1359 O O . GLY A 1 178 ? -1.573 7.511 22.499 1.00 98.69 178 GLY A O 1
ATOM 1360 N N . GLY A 1 179 ? -1.532 7.572 20.260 1.00 98.31 179 GLY A N 1
ATOM 1361 C CA . GLY A 1 179 ? -2.249 6.309 20.062 1.00 98.31 179 GLY A CA 1
ATOM 1362 C C . GLY A 1 179 ? -1.550 5.116 20.719 1.00 98.31 179 GLY A C 1
ATOM 1363 O O . GLY A 1 179 ? -2.194 4.338 21.422 1.00 98.31 179 GLY A O 1
ATOM 1364 N N . SER A 1 180 ? -0.226 5.015 20.572 1.00 98.50 180 SER A N 1
ATOM 1365 C CA . SER A 1 180 ? 0.577 3.968 21.223 1.00 98.50 180 SER A CA 1
ATOM 1366 C C . SER A 1 180 ? 0.538 4.083 22.751 1.00 98.50 180 SER A C 1
ATOM 1368 O O . SER A 1 180 ? 0.296 3.091 23.443 1.00 98.50 180 SER A O 1
ATOM 1370 N N . LEU A 1 181 ? 0.709 5.300 23.280 1.00 98.69 181 LEU A N 1
ATOM 1371 C CA . LEU A 1 181 ? 0.633 5.592 24.713 1.00 98.69 181 LEU A CA 1
ATOM 1372 C C . LEU A 1 181 ? -0.736 5.213 25.292 1.00 98.69 181 LEU A C 1
ATOM 1374 O O . LEU A 1 181 ? -0.809 4.513 26.303 1.00 98.69 181 LEU A O 1
ATOM 1378 N N . PHE A 1 182 ? -1.821 5.643 24.648 1.00 98.69 182 PHE A N 1
ATOM 1379 C CA . PHE A 1 182 ? -3.177 5.367 25.116 1.00 98.69 182 PHE A CA 1
ATOM 1380 C C . PHE A 1 182 ? -3.562 3.898 24.966 1.00 98.69 182 PHE A C 1
ATOM 1382 O O . PHE A 1 182 ? -4.254 3.377 25.837 1.00 98.69 182 PHE A O 1
ATOM 1389 N N . SER A 1 183 ? -3.078 3.204 23.934 1.00 98.50 183 SER A N 1
ATOM 1390 C CA . SER A 1 183 ? -3.261 1.755 23.807 1.00 98.50 183 SER A CA 1
ATOM 1391 C C . SER A 1 183 ? -2.620 1.015 24.985 1.00 98.50 183 SER A C 1
ATOM 1393 O O . SER A 1 183 ? -3.263 0.169 25.610 1.00 98.50 183 SER A O 1
ATOM 1395 N N . ALA A 1 184 ? -1.376 1.363 25.334 1.00 98.62 184 ALA A N 1
ATOM 1396 C CA . ALA A 1 184 ? -0.680 0.773 26.476 1.00 98.62 184 ALA A CA 1
ATOM 1397 C C . ALA A 1 184 ? -1.363 1.116 27.811 1.00 98.62 184 ALA A C 1
ATOM 1399 O O . ALA A 1 184 ? -1.563 0.236 28.647 1.00 98.62 184 ALA A O 1
ATOM 1400 N N . MET A 1 185 ? -1.767 2.377 27.992 1.00 98.81 185 MET A N 1
ATOM 1401 C CA . MET A 1 185 ? -2.480 2.842 29.185 1.00 98.81 185 MET A CA 1
ATOM 1402 C C . MET A 1 185 ? -3.841 2.155 29.347 1.00 98.81 185 MET A C 1
ATOM 1404 O O . MET A 1 185 ? -4.192 1.730 30.443 1.00 98.81 185 MET A O 1
ATOM 1408 N N . HIS A 1 186 ? -4.619 2.022 28.274 1.00 98.75 186 HIS A N 1
ATOM 1409 C CA . HIS A 1 186 ? -5.908 1.341 28.334 1.00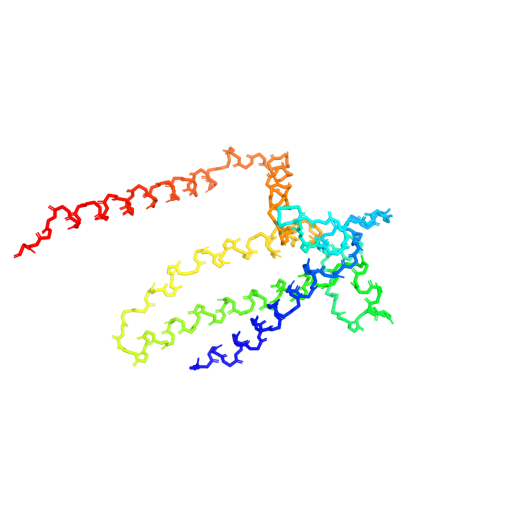 98.75 186 HIS A CA 1
ATOM 1410 C C . HIS A 1 186 ? -5.731 -0.133 28.711 1.00 98.75 186 HIS A C 1
ATOM 1412 O O . HIS A 1 186 ? -6.384 -0.612 29.639 1.00 98.75 186 HIS A O 1
ATOM 1418 N N . GLY A 1 187 ? -4.800 -0.828 28.046 1.00 98.56 187 GLY A N 1
ATOM 1419 C CA . GLY A 1 187 ? -4.480 -2.219 28.356 1.00 98.56 187 GLY A CA 1
ATOM 1420 C C . GLY A 1 187 ? -4.046 -2.409 29.810 1.00 98.56 187 GLY A C 1
ATOM 1421 O O . GLY A 1 187 ? -4.522 -3.335 30.470 1.00 98.56 187 GLY A O 1
ATOM 1422 N N . SER A 1 188 ? -3.204 -1.515 30.341 1.00 98.69 188 SER A N 1
ATOM 1423 C CA . SER A 1 188 ? -2.732 -1.609 31.726 1.00 98.69 188 SER A CA 1
ATOM 1424 C C . SER A 1 188 ? -3.847 -1.375 32.748 1.00 98.69 188 SER A C 1
ATOM 1426 O O . SER A 1 188 ? -3.971 -2.170 33.678 1.00 98.69 188 SER A O 1
ATOM 1428 N N . LEU A 1 189 ? -4.698 -0.363 32.552 1.00 98.75 189 LEU A N 1
ATOM 1429 C CA . LEU A 1 189 ? -5.799 -0.030 33.467 1.00 98.75 189 LEU A CA 1
ATOM 1430 C C . LEU A 1 189 ? -6.892 -1.106 33.511 1.00 98.75 189 LEU A C 1
ATOM 1432 O O . LEU A 1 189 ? -7.390 -1.453 34.587 1.00 98.75 189 LEU A O 1
ATOM 1436 N N . VAL A 1 190 ? -7.266 -1.650 32.349 1.00 98.69 190 VAL A N 1
ATOM 1437 C CA . VAL A 1 190 ? -8.242 -2.748 32.280 1.00 98.69 190 VAL A CA 1
ATOM 1438 C C . VAL A 1 190 ? -7.675 -3.985 32.975 1.00 98.69 190 VAL A C 1
ATOM 1440 O O . VAL A 1 190 ? -8.334 -4.574 33.828 1.00 98.69 190 VAL A O 1
ATOM 1443 N N . THR A 1 191 ? -6.422 -4.338 32.677 1.00 98.56 191 THR A N 1
ATOM 1444 C CA . THR A 1 191 ? -5.767 -5.512 33.274 1.00 98.56 191 THR A CA 1
ATOM 1445 C C . THR A 1 191 ? -5.609 -5.370 34.788 1.00 98.56 191 THR A C 1
ATOM 1447 O O . THR A 1 191 ? -5.798 -6.341 35.519 1.00 98.56 191 THR A O 1
ATOM 1450 N N . SER A 1 192 ? -5.317 -4.166 35.291 1.00 98.19 192 SER A N 1
ATOM 1451 C CA . SER A 1 192 ? -5.116 -3.931 36.725 1.00 98.19 192 SER A CA 1
ATOM 1452 C C . SER A 1 192 ? -6.398 -3.991 37.563 1.00 98.19 192 SER A C 1
ATOM 1454 O O . SER A 1 192 ? -6.320 -3.874 38.783 1.00 98.19 192 SER A O 1
ATOM 1456 N N . SER A 1 193 ? -7.570 -4.130 36.937 1.00 98.00 193 SER A N 1
ATOM 1457 C CA . SER A 1 193 ? -8.876 -4.070 37.609 1.00 98.00 193 SER A CA 1
ATOM 1458 C C . SER A 1 193 ? -9.782 -5.275 37.326 1.00 98.00 193 SER A C 1
ATOM 1460 O O . SER A 1 193 ? -10.985 -5.220 37.583 1.00 98.00 193 SER A O 1
ATOM 1462 N N . LEU A 1 194 ? -9.216 -6.385 36.839 1.00 98.00 194 LEU A N 1
ATOM 1463 C CA . LEU A 1 194 ? -9.967 -7.624 36.644 1.00 98.00 194 LEU A CA 1
ATOM 1464 C C . LEU A 1 194 ? -10.514 -8.159 37.977 1.00 98.00 194 LEU A C 1
ATOM 1466 O O . LEU A 1 194 ? -9.793 -8.268 38.971 1.00 98.00 194 LEU A O 1
ATOM 1470 N N . ILE A 1 195 ? -11.799 -8.519 37.980 1.00 97.38 195 ILE A N 1
ATOM 1471 C CA . ILE A 1 195 ? -12.448 -9.193 39.108 1.00 97.38 195 ILE A CA 1
ATOM 1472 C C . ILE A 1 195 ? -11.890 -10.621 39.188 1.00 97.38 195 ILE A C 1
ATOM 1474 O O . ILE A 1 195 ? -11.807 -11.300 38.165 1.00 97.38 195 ILE A O 1
ATOM 1478 N N . ARG A 1 196 ? -11.483 -11.047 40.389 1.00 88.62 196 ARG A N 1
ATOM 1479 C CA . ARG A 1 196 ? -10.990 -12.407 40.649 1.00 88.62 196 ARG A CA 1
ATOM 1480 C C . ARG A 1 196 ? -12.111 -13.437 40.590 1.00 88.62 196 ARG A C 1
ATOM 1482 O O . ARG A 1 196 ? -13.183 -13.148 41.165 1.00 88.62 196 ARG A O 1
#

Secondary structure (DSSP, 8-state):
--HHHHHHHHHHHHHHHHHHHHHHHPPPB-TTSSS-PBP-SGGGT--TTT-EEPPPPTTTTT----GGGSSSHHHHHHTTHHHHHHHHHHHHHHHHHHHHHHHHHHHTT--TTHHHHHHHHHHHHHIIIIIHHHHHT-GGGSPPEEHHHHHHHHHHHHHHH-GGG-HHHHHHHHHHHHHHHHHHHHHHHHHTT---

Foldseek 3Di:
DDPLCVLLVVLQVQLVVLQVCCQADQAFAQLAQPPDTDGAHPVSPDDQQRHWQAWFYCVCQPPDDAPVVDPHPNRCSRRSVSLSSNLVSVLSNLVSVLVVQQRVCVVVVHDRCPSVVSVVVSVVSCVQQPVVSVVVRGRSLHQIGHNVSNVVSVVVCCVVPVVVPPVVVVVVVCVVVVVVVVVVVVVVVVVVDDDD

Radius of gyration: 19.85 Å; Cα contacts (8 Å, |Δi|>4): 278; chains: 1; bounding box: 48×35×68 Å

=== Feature glossary ===
A reading guide for the features in this record.

Start from the sequence.

  · Sequence gives the chain of amino acids in standard one-letter code (A=alanine, C=cysteine, …, Y=tyrosine), read N→C. It is the only feature that is directly encoded by the gene; all structural features are derived from the folded form of this sequence.

Fold it, and you get atomic coordinates and the backbone conformation that goes with them.

  · Structure coordinates are given as an mmCIF _atom_site loop: one row per atom with element, residue name, chain id, sequence number, and x/y/z position in Å. Only the four main-chain atoms per residue are included here; side chains are omitted to keep the record compact.

  · Backbone dihedral angles. Every residue except chain termini has a φ (preceding-C → N → Cα → C) and a ψ (N → Cα → C → next-N). They are reported in degrees following the IUPAC sign convention. Secondary structure is essentially a statement about which (φ, ψ) basin each residue occupies.

  · Eight-state secondary structure (DSSP): H is the canonical α-helix, G the tighter 3₁₀-helix, I the wider π-helix; E/B are β-structure, T and S are turns and bends, and '-' is everything else. DSSP derives these from the pattern of main-chain N–H···O=C hydrogen bonds, not from the sequence.

  · SS3 is a coarse helix/strand/coil call (letters a/b/c) made by the P-SEA algorithm from inter-Cα distances and dihedrals. It is less detailed than DSSP but needs only Cα positions.

Summarize the fold with a handful of shape descriptors and a per-residue structural alphabet.

  · Radius of gyration (Rg) is the root-mean-square distance of Cα atoms from their centroid — a single number for overall size and compactness. A globular domain of N residues has Rg ≈ 2.2·N^0.38 Å; an extended or disordered chain has a much larger Rg. The Cα contact count is the number of residue pairs whose Cα atoms are within 8 Å and are more than four positions apart in sequence — a standard proxy for tertiary packing density. The bounding box is the smallest axis-aligned box enclosing all Cα atoms.

  · 3Di is Foldseek's structural alphabet. Each residue is assigned one of twenty discrete states based on how its Cα sits relative to its spatial (not sequential) neighbors. Aligning 3Di strings finds structural homologs roughly as well as full 3D superposition, but orders of magnitude faster.

  · Solvent-accessible surface area (SASA) is the area in Å² traced out by the centre of a 1.4 Å probe sphere (a water molecule) rolled over the protein's van der Waals surface (Shrake–Rupley / Lee–Richards construction). Buried residues have near-zero SASA; fully exposed residues can exceed 200 Å². The total SASA scales roughly with the number of surface residues.

Ask how reliable the model is.

  · For AlphaFold models, the B-factor field carries pLDDT — the model's own estimate of local accuracy on a 0–100 scale. Regions with pLDDT<50 should be treated as essentially unmodeled; they often correspond to intrinsically disordered segments.

  · For experimental (PDB) structures, the B-factor (temperature factor) quantifies the positional spread of each atom in the crystal — a combination of thermal vibration and static disorder — in units of Å². High B-factors mark flexible loops or poorly resolved regions; low B-factors mark the rigid, well-ordered core.

  · Predicted Aligned Error (PAE) is an AlphaFold confidence matrix: entry (i, j) is the expected error in the position of residue j, in ångströms, when the prediction is superimposed on the true structure at residue i. Low PAE within a block of residues means that block is internally rigid and well-predicted; high PAE between two blocks means their relative placement is uncertain even if each block individually is confident.

Place it in context: what it resembles, what it is annotated as, and how it looks.

  · Structural nearest neighbors (via Foldseek easy-search vs the PDB). Reported per hit: target PDB id, E-value, and alignment TM-score. A TM-score above ~0.5 is the conventional threshold for 'same fold'.

  · Functional annotations link the protein to curated databases. InterPro entries identify conserved domains and families by matching the sequence against member-database signatures (Pfam, PROSITE, CDD, …). Gene Ontology (GO) terms describe molecular function, biological process, and cellular component in a controlled vocabulary. CATH places the structure in a hierarchical fold classification (Class/Architecture/Topology/Homologous-superfamily). The organism is the source species.

  · The contact map is a binary N×N matrix image: pixel (i, j) is dark where Cα_i and Cα_j are within 8 Å and |i−j|>4. Because the |i−j|>4 filter removes local helical contacts, off-diagonal stripes parallel to the main diagonal indicate parallel β-sheets; stripes perpendicular to it indicate antiparallel β-sheets. The Ramachandran plot scatters every residue's (φ, ψ) pair against the sterically allowed regions. The PAE heatmap renders the predicted-aligned-error matrix.

  · Six rendered views show the 3D structure from the faces of a cube — i.e. along ±x, ±y, ±z. Rendering representation is drawn randomly per protein from cartoon (secondary-structure ribbons), sticks (backbone bonds), or molecular surface; coloring is either N→C rainbow (blue at the N-terminus through red at the C-terminus) or one color per chain.